Protein AF-A0A7J7Q8A7-F1 (afdb_monomer_lite)

Sequence (371 aa):
MPFANLENLESSCRYLEPVLQDLGLKQWQLQGGTTVALANTVYELVQRQQGLLVSKEQLQDELQKLKVDVKTADKTIQRLQCQSDQKAQEAGGLNIKLRQLDTWYRDETERWGAERDQLAKKCAQLEQRHVQFQHELRRKDTEFEKLQKQLTARLGAAAGAGGGSGRRSMGRSGSSSSSSMQVTGKLTTTGRNGTVSSRNAAATVSTDTRRATKAELEEIHKRVVEAYEADKQELQQDNAALRKVLHDLQREHVDLLNGCHPAAAPSATAAAATTAGLKGLGSSPAAAAVLGPNPIAALQQMQNKLEALRVRKQRITGGGCTADLHQLQQHAQSASERLLLVKLLEASNIMEEQEAALVMAMKALPIAGHA

Structure (mmCIF, N/CA/C/O backbone):
data_AF-A0A7J7Q8A7-F1
#
_entry.id   AF-A0A7J7Q8A7-F1
#
loop_
_atom_site.group_PDB
_atom_site.id
_atom_site.type_symbol
_atom_site.label_atom_id
_atom_site.label_alt_id
_atom_site.label_comp_id
_atom_site.label_asym_id
_atom_site.label_entity_id
_atom_site.label_seq_id
_atom_site.pdbx_PDB_ins_code
_atom_site.Cartn_x
_atom_site.Cartn_y
_atom_site.Cartn_z
_atom_site.occupancy
_atom_site.B_iso_or_equiv
_atom_site.auth_seq_id
_atom_site.auth_comp_id
_atom_site.auth_asym_id
_atom_site.auth_atom_id
_atom_site.pdbx_PDB_model_num
ATOM 1 N N . MET A 1 1 ? -34.764 15.914 67.119 1.00 49.12 1 MET A N 1
ATOM 2 C CA . MET A 1 1 ? -36.027 16.304 67.776 1.00 49.12 1 MET A CA 1
ATOM 3 C C . MET A 1 1 ? -36.168 15.486 69.046 1.00 49.12 1 MET A C 1
ATOM 5 O O . MET A 1 1 ? -35.854 14.300 68.976 1.00 49.12 1 MET A O 1
ATOM 9 N N . PRO A 1 2 ? -36.557 16.078 70.187 1.00 56.66 2 PRO A N 1
ATOM 10 C CA . PRO A 1 2 ? -36.928 15.286 71.355 1.00 56.66 2 PRO A CA 1
ATOM 11 C C . PRO A 1 2 ? -38.086 14.349 70.985 1.00 56.66 2 PRO A C 1
ATOM 13 O O . PRO A 1 2 ? -38.895 14.678 70.116 1.00 56.66 2 PRO A O 1
ATOM 16 N N . PHE A 1 3 ? -38.131 13.172 71.607 1.00 67.19 3 PHE A N 1
ATOM 17 C CA . PHE A 1 3 ? -39.261 12.256 71.471 1.00 67.19 3 PHE A CA 1
ATOM 18 C C . PHE A 1 3 ? -40.566 12.947 71.908 1.00 67.19 3 PHE A C 1
ATOM 20 O O . PHE A 1 3 ? -40.550 13.897 72.700 1.00 67.19 3 PHE A O 1
ATOM 27 N N . ALA A 1 4 ? -41.691 12.492 71.353 1.00 74.25 4 ALA A N 1
ATOM 28 C CA . ALA A 1 4 ? -42.999 13.008 71.730 1.00 74.25 4 ALA A CA 1
ATOM 29 C C . ALA A 1 4 ? -43.298 12.667 73.203 1.00 74.25 4 ALA A C 1
ATOM 31 O O . ALA A 1 4 ? -43.284 11.502 73.594 1.00 74.25 4 ALA A O 1
ATOM 32 N N . ASN A 1 5 ? -43.592 13.695 73.992 1.00 78.25 5 ASN A N 1
ATOM 33 C CA . ASN A 1 5 ? -43.959 13.673 75.403 1.00 78.25 5 ASN A CA 1
ATOM 34 C C . ASN A 1 5 ? -45.338 14.345 75.554 1.00 78.25 5 ASN A C 1
ATOM 36 O O . ASN A 1 5 ? -45.763 15.097 74.676 1.00 78.25 5 ASN A O 1
ATOM 40 N N . LEU A 1 6 ? -46.029 14.134 76.679 1.00 74.12 6 LEU A N 1
ATOM 41 C CA . LEU A 1 6 ? -47.397 14.645 76.890 1.00 74.12 6 LEU A CA 1
ATOM 42 C C . LEU A 1 6 ? -47.551 16.159 76.644 1.00 74.12 6 LEU A C 1
ATOM 44 O O . LEU A 1 6 ? -48.572 16.593 76.124 1.00 74.12 6 LEU A O 1
ATOM 48 N N . GLU A 1 7 ? -46.529 16.947 76.973 1.00 75.94 7 GLU A N 1
ATOM 49 C CA . GLU A 1 7 ? -46.553 18.411 76.861 1.00 75.94 7 GLU A CA 1
ATOM 50 C C . GLU A 1 7 ? -46.249 18.930 75.445 1.00 75.94 7 GLU A C 1
ATOM 52 O O . GLU A 1 7 ? -46.585 20.065 75.118 1.00 75.94 7 GLU A O 1
ATOM 57 N N . ASN A 1 8 ? -45.618 18.120 74.584 1.00 79.88 8 ASN A N 1
ATOM 58 C CA . ASN A 1 8 ? -45.177 18.531 73.243 1.00 79.88 8 ASN A CA 1
ATOM 59 C C . ASN A 1 8 ? -45.872 17.752 72.108 1.00 79.88 8 ASN A C 1
ATOM 61 O O . ASN A 1 8 ? -45.507 17.902 70.938 1.00 79.88 8 ASN A O 1
ATOM 65 N N . LEU A 1 9 ? -46.854 16.911 72.446 1.00 76.31 9 LEU A N 1
ATOM 66 C CA . LEU A 1 9 ? -47.508 15.984 71.527 1.00 76.31 9 LEU A CA 1
ATOM 67 C C . LEU A 1 9 ? -48.218 16.712 70.380 1.00 76.31 9 LEU A C 1
ATOM 69 O O . LEU A 1 9 ? -48.060 16.334 69.223 1.00 76.31 9 LEU A O 1
ATOM 73 N N . GLU A 1 10 ? -48.953 17.783 70.683 1.00 75.75 10 GLU A N 1
ATOM 74 C CA . GLU A 1 10 ? -49.699 18.556 69.682 1.00 75.75 10 GLU A CA 1
ATOM 75 C C . GLU A 1 10 ? -48.757 19.262 68.694 1.00 75.75 10 GLU A C 1
ATOM 77 O O . GLU A 1 10 ? -48.946 19.195 67.478 1.00 75.75 10 GLU A O 1
ATOM 82 N N . SER A 1 11 ? -47.679 19.856 69.208 1.00 79.94 11 SER A N 1
ATOM 83 C CA . SER A 1 11 ? -46.615 20.467 68.405 1.00 79.94 11 SER A CA 1
ATOM 84 C C . SER A 1 11 ? -45.890 19.435 67.533 1.00 79.94 11 SER A C 1
ATOM 86 O O . SER A 1 11 ? -45.598 19.702 66.369 1.00 79.94 11 SER A O 1
ATOM 88 N N . SER A 1 12 ? -45.643 18.235 68.068 1.00 79.06 12 SER A N 1
ATOM 89 C CA . SER A 1 12 ? -45.007 17.127 67.343 1.00 79.06 12 SER A CA 1
ATOM 90 C C . SER A 1 12 ? -45.912 16.562 66.241 1.00 79.06 12 SER A C 1
ATOM 92 O O . SER A 1 12 ? -45.424 16.227 65.165 1.00 79.06 12 SER A O 1
ATOM 94 N N . CYS A 1 13 ? -47.231 16.515 66.462 1.00 74.12 13 CYS A N 1
ATOM 95 C CA . CYS A 1 13 ? -48.207 16.094 65.452 1.00 74.12 13 CYS A CA 1
ATOM 96 C C . CYS A 1 13 ? -48.302 17.089 64.295 1.00 74.12 13 CYS A C 1
ATOM 98 O O . CYS A 1 13 ? -48.211 16.672 63.144 1.00 74.12 13 CYS A O 1
ATOM 100 N N . ARG A 1 14 ? -48.399 18.394 64.592 1.00 78.50 14 ARG A N 1
ATOM 101 C CA . ARG A 1 14 ? -48.401 19.447 63.559 1.00 78.50 14 ARG A CA 1
ATOM 102 C C . ARG A 1 14 ? -47.122 19.453 62.723 1.00 78.50 14 ARG A C 1
ATOM 104 O O . ARG A 1 14 ? -47.162 19.803 61.551 1.00 78.50 14 ARG A O 1
ATOM 111 N N . TYR A 1 15 ? -45.989 19.077 63.316 1.00 80.62 15 TYR A N 1
ATOM 112 C CA . TYR A 1 15 ? -44.719 18.961 62.600 1.00 80.62 15 TYR A CA 1
ATOM 113 C C . TYR A 1 15 ? -44.636 17.700 61.725 1.00 80.62 15 TYR A C 1
ATOM 115 O O . TYR A 1 15 ? -44.084 17.749 60.628 1.00 80.62 15 TYR A O 1
ATOM 123 N N . LEU A 1 16 ? -45.178 16.572 62.192 1.00 77.06 16 LEU A N 1
ATOM 124 C CA . LEU A 1 16 ? -45.191 15.316 61.437 1.00 77.06 16 LEU A CA 1
ATOM 125 C C . LEU A 1 16 ? -46.163 15.350 60.258 1.00 77.06 16 LEU A C 1
ATOM 127 O O . LEU A 1 16 ? -45.906 14.702 59.254 1.00 77.06 16 LEU A O 1
ATOM 131 N N . GLU A 1 17 ? -47.249 16.106 60.355 1.00 75.50 17 GLU A N 1
ATOM 132 C CA . GLU A 1 17 ? -48.289 16.182 59.328 1.00 75.50 17 GLU A CA 1
ATOM 133 C C . GLU A 1 17 ? -47.770 16.536 57.917 1.00 75.50 17 GLU A C 1
ATOM 135 O O . GLU A 1 17 ? -48.033 15.748 57.007 1.00 75.50 17 GLU A O 1
ATOM 140 N N . PRO A 1 18 ? -46.961 17.596 57.699 1.00 78.94 18 PRO A N 1
ATOM 141 C CA . PRO A 1 18 ? -46.373 17.873 56.385 1.00 78.94 18 PRO A CA 1
ATOM 142 C C . PRO A 1 18 ? -45.370 16.798 55.942 1.00 78.94 18 PRO A C 1
ATOM 144 O O . PRO A 1 18 ? -45.361 16.415 54.778 1.00 78.94 18 PRO A O 1
ATOM 147 N N . VAL A 1 19 ? -44.581 16.236 56.863 1.00 79.06 19 VAL A N 1
ATOM 148 C CA . VAL A 1 19 ? -43.617 15.164 56.549 1.00 79.06 19 VAL A CA 1
ATOM 149 C C . VAL A 1 19 ? -44.338 13.886 56.105 1.00 79.06 19 VAL A C 1
ATOM 151 O O . VAL A 1 19 ? -43.910 13.212 55.173 1.00 79.06 19 VAL A O 1
ATOM 154 N N . LEU A 1 20 ? -45.455 13.550 56.749 1.00 75.00 20 LEU A N 1
ATOM 155 C CA . LEU A 1 20 ? -46.290 12.403 56.399 1.00 75.00 20 LEU A CA 1
ATOM 156 C C . LEU A 1 20 ? -47.068 12.649 55.096 1.00 75.00 20 LEU A C 1
ATOM 158 O O . LEU A 1 20 ? -47.252 11.708 54.321 1.00 75.00 20 LEU A O 1
ATOM 162 N N . GLN A 1 21 ? -47.459 13.897 54.816 1.00 78.31 21 GLN A N 1
ATOM 163 C CA . GLN A 1 21 ? -48.041 14.304 53.533 1.00 78.31 21 GLN A CA 1
ATOM 164 C C . GLN A 1 21 ? -47.040 14.197 52.379 1.00 78.31 21 GLN A C 1
ATOM 166 O O . GLN A 1 21 ? -47.388 13.649 51.333 1.00 78.31 21 GLN A O 1
ATOM 171 N N . ASP A 1 22 ? -45.795 14.631 52.580 1.00 78.69 22 ASP A N 1
ATOM 172 C CA . ASP A 1 22 ? -44.702 14.482 51.609 1.00 78.69 22 ASP A CA 1
ATOM 173 C C . ASP A 1 22 ? -44.363 13.001 51.371 1.00 78.69 22 ASP A C 1
ATOM 175 O O . ASP A 1 22 ? -44.057 12.576 50.254 1.00 78.69 22 ASP A O 1
ATOM 179 N N . LEU A 1 23 ? -44.508 12.172 52.409 1.00 73.06 23 LEU A N 1
ATOM 180 C CA . LEU A 1 23 ? -44.454 10.713 52.315 1.00 73.06 23 LEU A CA 1
ATOM 181 C C . LEU A 1 23 ? -45.737 10.099 51.721 1.00 73.06 23 LEU A C 1
ATOM 183 O O . LEU A 1 23 ? -45.807 8.883 51.566 1.00 73.06 23 LEU A O 1
ATOM 187 N N . GLY A 1 24 ? -46.731 10.901 51.332 1.00 70.12 24 GLY A N 1
ATOM 188 C CA . GLY A 1 24 ? -47.921 10.482 50.590 1.00 70.12 24 GLY A CA 1
ATOM 189 C C . GLY A 1 24 ? -49.037 9.839 51.418 1.00 70.12 24 GLY A C 1
ATOM 190 O O . GLY A 1 24 ? -49.917 9.203 50.831 1.00 70.12 24 GLY A O 1
ATOM 191 N N . LEU A 1 25 ? -49.025 9.972 52.747 1.00 69.62 25 LEU A N 1
ATOM 192 C CA . LEU A 1 25 ? -50.109 9.499 53.612 1.00 69.62 25 LEU A CA 1
ATOM 193 C C . LEU A 1 25 ? -51.256 10.509 53.593 1.00 69.62 25 LEU A C 1
ATOM 195 O O . LEU A 1 25 ? -51.080 11.686 53.899 1.00 69.62 25 LEU A O 1
ATOM 199 N N . LYS A 1 26 ? -52.450 10.053 53.204 1.00 64.50 26 LYS A N 1
ATOM 200 C CA . LYS A 1 26 ? -53.569 10.961 52.919 1.00 64.50 26 LYS A CA 1
ATOM 201 C C . LYS A 1 26 ? -54.317 11.444 54.165 1.00 64.50 26 LYS A C 1
ATOM 203 O O . LYS A 1 26 ? -54.977 12.472 54.060 1.00 64.50 26 LYS A O 1
ATOM 208 N N . GLN A 1 27 ? -54.236 10.756 55.313 1.00 63.28 27 GLN A N 1
ATOM 209 C CA . GLN A 1 27 ? -54.947 11.138 56.547 1.00 63.28 27 GLN A CA 1
ATOM 210 C C . GLN A 1 27 ? -54.226 10.630 57.814 1.00 63.28 27 GLN A C 1
ATOM 212 O O . GLN A 1 27 ? -54.362 9.468 58.188 1.00 63.28 27 GLN A O 1
ATOM 217 N N . TRP A 1 28 ? -53.480 11.502 58.500 1.00 60.84 28 TRP A N 1
ATOM 218 C CA . TRP A 1 28 ? -52.974 11.255 59.858 1.00 60.84 28 TRP A CA 1
ATOM 219 C C . TRP A 1 28 ? -53.904 11.942 60.868 1.00 60.84 28 TRP A C 1
ATOM 221 O O . TRP A 1 28 ? -53.838 13.152 61.045 1.00 60.84 28 TRP A O 1
ATOM 231 N N . GLN A 1 29 ? -54.803 11.196 61.518 1.00 59.81 29 GLN A N 1
ATOM 232 C CA . GLN A 1 29 ? -55.686 11.734 62.564 1.00 59.81 29 GLN A CA 1
ATOM 233 C C . GLN A 1 29 ? -55.316 11.147 63.929 1.00 59.81 29 GLN A C 1
ATOM 235 O O . GLN A 1 29 ? -55.742 10.049 64.280 1.00 59.81 29 GLN A O 1
ATOM 240 N N . LEU A 1 30 ? -54.528 11.888 64.718 1.00 56.09 30 LEU A N 1
ATOM 241 C CA . LEU A 1 30 ? -54.271 11.538 66.123 1.00 56.09 30 LEU A CA 1
ATOM 242 C C . LEU A 1 30 ? -55.389 12.041 67.059 1.00 56.09 30 LEU A C 1
ATOM 244 O O . LEU A 1 30 ? -55.588 11.497 68.143 1.00 56.09 30 LEU A O 1
ATOM 248 N N . GLN A 1 31 ? -56.146 13.065 66.650 1.00 51.97 31 GLN A N 1
ATOM 249 C CA . GLN A 1 31 ? -57.254 13.603 67.441 1.00 51.97 31 GLN A CA 1
ATOM 250 C C . GLN A 1 31 ? -58.532 12.787 67.196 1.00 51.97 31 GLN A C 1
ATOM 252 O O . GLN A 1 31 ? -59.191 12.940 66.174 1.00 51.97 31 GLN A O 1
ATOM 257 N N . GLY A 1 32 ? -58.867 11.902 68.142 1.00 56.97 32 GLY A N 1
ATOM 258 C CA . GLY A 1 32 ? -60.128 11.145 68.157 1.00 56.97 32 GLY A CA 1
ATOM 259 C C . GLY A 1 32 ? -60.123 9.799 67.419 1.00 56.97 32 GLY A C 1
ATOM 260 O O . GLY A 1 32 ? -61.157 9.134 67.374 1.00 56.97 32 GLY A O 1
ATOM 261 N N . GLY A 1 33 ? -58.986 9.369 66.866 1.00 59.44 33 GLY A N 1
ATOM 262 C CA . GLY A 1 33 ? -58.848 8.071 66.200 1.00 59.44 33 GLY A CA 1
ATOM 263 C C . GLY A 1 33 ? -58.776 6.901 67.187 1.00 59.44 33 GLY A C 1
ATOM 264 O O . GLY A 1 33 ? -58.101 6.974 68.214 1.00 59.44 33 GLY A O 1
ATOM 265 N N . THR A 1 34 ? -59.445 5.791 66.874 1.00 65.12 34 THR A N 1
ATOM 266 C CA . THR A 1 34 ? -59.285 4.531 67.615 1.00 65.12 34 THR A CA 1
ATOM 267 C C . THR A 1 34 ? -57.844 4.024 67.487 1.00 65.12 34 THR A C 1
ATOM 269 O O . THR A 1 34 ? -57.193 4.226 66.462 1.00 65.12 34 THR A O 1
ATOM 272 N N . THR A 1 35 ? -57.335 3.307 68.495 1.00 75.25 35 THR A N 1
ATOM 273 C CA . THR A 1 35 ? -55.983 2.702 68.485 1.00 75.25 35 THR A CA 1
ATOM 274 C C . THR A 1 35 ? -55.705 1.889 67.212 1.00 75.25 35 THR A C 1
ATOM 276 O O . THR A 1 35 ? -54.574 1.824 66.741 1.00 75.25 35 THR A O 1
ATOM 279 N N . VAL A 1 36 ? -56.755 1.316 66.619 1.00 78.75 36 VAL A N 1
ATOM 280 C CA . VAL A 1 36 ? -56.718 0.559 65.362 1.00 78.75 36 VAL A CA 1
ATOM 281 C C . VAL A 1 36 ? -56.364 1.440 64.156 1.00 78.75 36 VAL A C 1
ATOM 283 O O . VAL A 1 36 ? -55.554 1.031 63.330 1.00 78.75 36 VAL A O 1
ATOM 286 N N . ALA A 1 37 ? -56.916 2.654 64.055 1.00 76.88 37 ALA A N 1
ATOM 287 C CA . ALA A 1 37 ? -56.606 3.574 62.959 1.00 76.88 37 ALA A CA 1
ATOM 288 C C . ALA A 1 37 ? -55.133 4.010 62.996 1.00 76.88 37 ALA A C 1
ATOM 290 O O . ALA A 1 37 ? -54.470 4.021 61.963 1.00 76.88 37 ALA A O 1
ATOM 291 N N . LEU A 1 38 ? -54.602 4.277 64.194 1.00 76.75 38 LEU A N 1
ATOM 292 C CA . LEU A 1 38 ? -53.183 4.576 64.393 1.00 76.75 38 LEU A CA 1
ATOM 293 C C . LEU A 1 38 ? -52.285 3.375 64.054 1.00 76.75 38 LEU A C 1
ATOM 295 O O . LEU A 1 38 ? -51.248 3.536 63.419 1.00 76.75 38 LEU A O 1
ATOM 299 N N . ALA A 1 39 ? -52.675 2.162 64.453 1.00 80.75 39 ALA A N 1
ATOM 300 C CA . ALA A 1 39 ? -51.919 0.956 64.122 1.00 80.75 39 ALA A CA 1
ATOM 301 C C . ALA A 1 39 ? -51.861 0.715 62.603 1.00 80.75 39 ALA A C 1
ATOM 303 O O . ALA A 1 39 ? -50.801 0.372 62.082 1.00 80.75 39 ALA A O 1
ATOM 304 N N . ASN A 1 40 ? -52.965 0.956 61.888 1.00 84.19 40 ASN A N 1
ATOM 305 C CA . ASN A 1 40 ? -53.028 0.812 60.434 1.00 84.19 40 ASN A CA 1
ATOM 306 C C . ASN A 1 40 ? -52.182 1.864 59.702 1.00 84.19 40 ASN A C 1
ATOM 308 O O . ASN A 1 40 ? -51.456 1.510 58.778 1.00 84.19 40 ASN A O 1
ATOM 312 N N . THR A 1 41 ? -52.198 3.133 60.127 1.00 79.19 41 THR A N 1
ATOM 313 C CA . THR A 1 41 ? -51.360 4.176 59.500 1.00 79.19 41 THR A CA 1
ATOM 314 C C . THR A 1 41 ? -49.872 3.948 59.752 1.00 79.19 41 THR A C 1
ATOM 316 O O . THR A 1 41 ? -49.052 4.140 58.853 1.00 79.19 41 THR A O 1
ATOM 319 N N . VAL A 1 42 ? -49.504 3.487 60.952 1.00 82.12 42 VAL A N 1
ATOM 320 C CA . VAL A 1 42 ? -48.126 3.082 61.262 1.00 82.12 42 VAL A CA 1
ATOM 321 C C . VAL A 1 42 ? -47.725 1.859 60.437 1.00 82.12 42 VAL A C 1
ATOM 323 O O . VAL A 1 42 ? -46.615 1.829 59.909 1.00 82.12 42 VAL A O 1
ATOM 326 N N . TYR A 1 43 ? -48.616 0.879 60.268 1.00 85.69 43 TYR A N 1
ATOM 327 C CA . TYR A 1 43 ? -48.368 -0.283 59.413 1.00 85.69 43 TYR A CA 1
ATOM 328 C C . TYR A 1 43 ? -48.132 0.122 57.949 1.00 85.69 43 TYR A C 1
ATOM 330 O O . TYR A 1 43 ? -47.137 -0.299 57.361 1.00 85.69 43 TYR A O 1
ATOM 338 N N . GLU A 1 44 ? -48.969 0.997 57.383 1.00 85.31 44 GLU A N 1
ATOM 339 C CA . GLU A 1 44 ? -48.789 1.531 56.026 1.00 85.31 44 GLU A CA 1
ATOM 340 C C . GLU A 1 44 ? -47.469 2.301 55.873 1.00 85.31 44 GLU A C 1
ATOM 342 O O . GLU A 1 44 ? -46.766 2.137 54.873 1.00 85.31 44 GLU A O 1
ATOM 347 N N . LEU A 1 45 ? -47.089 3.105 56.874 1.00 84.00 45 LEU A N 1
ATOM 348 C CA . LEU A 1 45 ? -45.815 3.826 56.883 1.00 84.00 45 LEU A CA 1
ATOM 349 C C . LEU A 1 45 ? -44.624 2.860 56.898 1.00 84.00 45 LEU A C 1
ATOM 351 O O . LEU A 1 45 ? -43.678 3.042 56.133 1.00 84.00 45 LEU A O 1
ATOM 355 N N . VAL A 1 46 ? -44.673 1.824 57.739 1.00 87.31 46 VAL A N 1
ATOM 356 C CA . VAL A 1 46 ? -43.622 0.799 57.819 1.00 87.31 46 VAL A CA 1
ATOM 357 C C . VAL A 1 46 ? -43.531 0.022 56.508 1.00 87.31 46 VAL A C 1
ATOM 359 O O . VAL A 1 46 ? -42.433 -0.145 55.979 1.00 87.31 46 VAL A O 1
ATOM 362 N N . GLN A 1 47 ? -44.664 -0.391 55.937 1.00 90.25 47 GLN A N 1
ATOM 363 C CA . GLN A 1 47 ? -44.703 -1.118 54.670 1.00 90.25 47 GLN A CA 1
ATOM 364 C C . GLN A 1 47 ? -44.157 -0.267 53.515 1.00 90.25 47 GLN A C 1
ATOM 366 O O . GLN A 1 47 ? -43.364 -0.747 52.700 1.00 90.25 47 GLN A O 1
ATOM 371 N N . ARG A 1 48 ? -44.511 1.022 53.470 1.00 86.06 48 ARG A N 1
ATOM 372 C CA . ARG A 1 48 ? -43.977 1.967 52.483 1.00 86.06 48 ARG A CA 1
ATOM 373 C C . ARG A 1 48 ? -42.482 2.194 52.667 1.00 86.06 48 ARG A C 1
ATOM 375 O O . ARG A 1 48 ? -41.746 2.175 51.683 1.00 86.06 48 ARG A O 1
ATOM 382 N N . GLN A 1 49 ? -42.025 2.378 53.903 1.00 87.25 49 GLN A N 1
ATOM 383 C CA . GLN A 1 49 ? -40.607 2.557 54.195 1.00 87.25 49 GLN A CA 1
ATOM 384 C C . GLN A 1 49 ? -39.799 1.320 53.799 1.00 87.25 49 GLN A C 1
ATOM 386 O O . GLN A 1 49 ? -38.716 1.453 53.235 1.00 87.25 49 GLN A O 1
ATOM 391 N N . GLN A 1 50 ? -40.341 0.122 54.015 1.00 93.00 50 GLN A N 1
ATOM 392 C CA . GLN A 1 50 ? -39.717 -1.118 53.569 1.00 93.00 50 GLN A CA 1
ATOM 393 C C . GLN A 1 50 ? -39.623 -1.184 52.035 1.00 93.00 50 GLN A C 1
ATOM 395 O O . GLN A 1 50 ? -38.563 -1.514 51.509 1.00 93.00 50 GLN A O 1
ATOM 400 N N . GLY A 1 51 ? -40.670 -0.778 51.308 1.00 94.19 51 GLY A N 1
ATOM 401 C CA . GLY A 1 51 ? -40.633 -0.672 49.843 1.00 94.19 51 GLY A CA 1
ATOM 402 C C . GLY A 1 51 ? -39.622 0.361 49.323 1.00 94.19 51 GLY A C 1
ATOM 403 O O . GLY A 1 51 ? -38.907 0.098 48.357 1.00 94.19 51 GLY A O 1
ATOM 404 N N . LEU A 1 52 ? -39.510 1.516 49.987 1.00 91.81 52 LEU A N 1
ATOM 405 C CA . LEU A 1 52 ? -38.519 2.545 49.652 1.00 91.81 52 LEU A CA 1
ATOM 406 C C . LEU A 1 52 ? -37.085 2.061 49.882 1.00 91.81 52 LEU A C 1
ATOM 408 O O . LEU A 1 52 ? -36.211 2.352 49.066 1.00 91.81 52 LEU A O 1
ATOM 412 N N . LEU A 1 53 ? -36.835 1.317 50.964 1.00 93.56 53 LEU A N 1
ATOM 413 C CA . LEU A 1 53 ? -35.524 0.723 51.226 1.00 93.56 53 LEU A CA 1
ATOM 414 C C . LEU A 1 53 ? -35.141 -0.279 50.132 1.00 93.56 53 LEU A C 1
ATOM 416 O O . LEU A 1 53 ? -34.049 -0.165 49.585 1.00 93.56 53 LEU A O 1
ATOM 420 N N . VAL A 1 54 ? -36.065 -1.158 49.733 1.00 96.38 54 VAL A N 1
ATOM 421 C CA . VAL A 1 54 ? -35.839 -2.109 48.630 1.00 96.38 54 VAL A CA 1
ATOM 422 C C . VAL A 1 54 ? -35.557 -1.381 47.311 1.00 96.38 54 VAL A C 1
ATOM 424 O O . VAL A 1 54 ? -34.609 -1.721 46.609 1.00 96.38 54 VAL A O 1
ATOM 427 N N . SER A 1 55 ? -36.327 -0.342 46.971 1.00 95.19 55 SER A N 1
ATOM 428 C CA . SER A 1 55 ? -36.086 0.449 45.752 1.00 95.19 55 SER A CA 1
ATOM 429 C C . SER A 1 55 ? -34.734 1.169 45.784 1.00 95.19 55 SER A C 1
ATOM 431 O O . SER A 1 55 ? -34.036 1.241 44.772 1.00 95.19 55 SER A O 1
ATOM 433 N N . LYS A 1 56 ? -34.328 1.680 46.949 1.00 96.50 56 LYS A N 1
ATOM 434 C CA . LYS A 1 56 ? -33.019 2.311 47.125 1.00 96.50 56 LYS A CA 1
ATOM 435 C C . LYS A 1 56 ? -31.881 1.306 46.945 1.00 96.50 56 LYS A C 1
ATOM 437 O O . LYS A 1 56 ? -30.893 1.654 46.305 1.00 96.50 56 LYS A O 1
ATOM 442 N N . GLU A 1 57 ? -32.008 0.100 47.493 1.00 97.31 57 GLU A N 1
ATOM 443 C CA . GLU A 1 57 ? -31.038 -0.986 47.300 1.00 97.31 57 GLU A CA 1
ATOM 444 C C . GLU A 1 57 ? -30.922 -1.351 45.812 1.00 97.31 57 GLU A C 1
ATOM 446 O O . GLU A 1 57 ? -29.818 -1.351 45.272 1.00 97.31 57 GLU A O 1
ATOM 451 N N . GLN A 1 58 ? -32.051 -1.497 45.107 1.00 98.06 58 GLN A N 1
ATOM 452 C CA . GLN A 1 58 ? -32.071 -1.739 43.657 1.00 98.06 58 GLN A CA 1
ATOM 453 C C . GLN A 1 58 ? -31.338 -0.643 42.866 1.00 98.06 58 GLN A C 1
ATOM 455 O O . GLN A 1 58 ? -30.496 -0.941 42.020 1.00 98.06 58 GLN A O 1
ATOM 460 N N . LEU A 1 59 ? -31.598 0.633 43.168 1.00 97.31 59 LEU A N 1
ATOM 461 C CA . LEU A 1 59 ? -30.910 1.755 42.518 1.00 97.31 59 LEU A CA 1
ATOM 462 C C . LEU A 1 59 ? -29.411 1.792 42.845 1.00 97.31 59 LEU A C 1
ATOM 464 O O . LEU A 1 59 ? -28.601 2.205 42.012 1.00 97.31 59 LEU A O 1
ATOM 468 N N . GLN A 1 60 ? -29.016 1.381 44.052 1.00 98.25 60 GLN A N 1
ATOM 469 C CA . GLN A 1 60 ? -27.606 1.275 44.424 1.00 98.25 60 GLN A CA 1
ATOM 470 C C . GLN A 1 60 ? -26.899 0.169 43.636 1.00 98.25 60 GLN A C 1
ATOM 472 O O . GLN A 1 60 ? -25.782 0.403 43.166 1.00 98.25 60 GLN A O 1
ATOM 477 N N . ASP A 1 61 ? -27.548 -0.976 43.434 1.00 98.38 61 ASP A N 1
ATOM 478 C CA . ASP A 1 61 ? -27.024 -2.076 42.621 1.00 98.38 61 ASP A CA 1
ATOM 479 C C . ASP A 1 61 ? -26.890 -1.676 41.145 1.00 98.38 61 ASP A C 1
ATOM 481 O O . ASP A 1 61 ? -25.840 -1.890 40.533 1.00 98.38 61 ASP A O 1
ATOM 485 N N . GLU A 1 62 ? -27.901 -1.011 40.578 1.00 98.00 62 GLU A N 1
ATOM 486 C CA . GLU A 1 62 ? -27.842 -0.471 39.213 1.00 98.00 62 GLU A CA 1
ATOM 487 C C . GLU A 1 62 ? -26.709 0.544 39.047 1.00 98.00 62 GLU A C 1
ATOM 489 O O . GLU A 1 62 ? -25.957 0.499 38.072 1.00 98.00 62 GLU A O 1
ATOM 494 N N . LEU A 1 63 ? -26.531 1.436 40.021 1.00 98.31 63 LEU A N 1
ATOM 495 C CA . LEU A 1 63 ? -25.460 2.426 40.004 1.00 98.31 63 LEU A CA 1
ATOM 496 C C . LEU A 1 63 ? -24.078 1.763 40.092 1.00 98.31 63 LEU A C 1
ATOM 498 O O . LEU A 1 63 ? -23.142 2.195 39.413 1.00 98.31 63 LEU A O 1
ATOM 502 N N . GLN A 1 64 ? -23.923 0.714 40.904 1.00 98.31 64 GLN A N 1
ATOM 503 C CA . GLN A 1 64 ? -22.683 -0.064 40.958 1.00 98.31 64 GLN A CA 1
ATOM 504 C C . GLN A 1 64 ? -22.411 -0.780 39.634 1.00 98.31 64 GLN A C 1
ATOM 506 O O . GLN A 1 64 ? -21.284 -0.713 39.136 1.00 98.31 64 GLN A O 1
ATOM 511 N N . LYS A 1 65 ? -23.436 -1.390 39.033 1.00 98.50 65 LYS A N 1
ATOM 512 C CA . LYS A 1 65 ? -23.344 -2.030 37.719 1.00 98.50 65 LYS A CA 1
ATOM 513 C C . LYS A 1 65 ? -22.912 -1.033 36.645 1.00 98.50 65 LYS A C 1
ATOM 515 O O . LYS A 1 65 ? -21.888 -1.247 36.004 1.00 98.50 65 LYS A O 1
ATOM 520 N N . LEU A 1 66 ? -23.595 0.108 36.532 1.00 98.19 66 LEU A N 1
ATOM 521 C CA . LEU A 1 66 ? -23.249 1.164 35.575 1.00 98.19 66 LEU A CA 1
ATOM 522 C C . LEU A 1 66 ? -21.824 1.693 35.781 1.00 98.19 66 LEU A C 1
ATOM 524 O O . LEU A 1 66 ? -21.115 1.955 34.813 1.00 98.19 66 LEU A O 1
ATOM 528 N N . LYS A 1 67 ? -21.352 1.810 37.029 1.00 98.50 67 LYS A N 1
ATOM 529 C CA . LYS A 1 67 ? -19.956 2.186 37.309 1.00 98.50 67 LYS A CA 1
ATOM 530 C C . LYS A 1 67 ? -18.954 1.159 36.787 1.00 98.50 67 LYS A C 1
ATOM 532 O O . LYS A 1 67 ? -17.871 1.547 36.347 1.00 98.50 67 LYS A O 1
ATOM 537 N N . VAL A 1 68 ? -19.261 -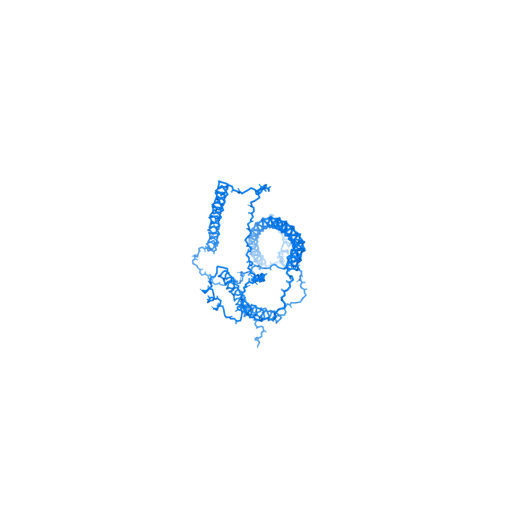0.133 36.884 1.00 98.31 68 VAL A N 1
ATOM 538 C CA . VAL A 1 68 ? -18.411 -1.186 36.316 1.00 98.31 68 VAL A CA 1
ATOM 539 C C . VAL A 1 68 ? -18.460 -1.123 34.793 1.00 98.31 68 VAL A C 1
ATOM 541 O O . VAL A 1 68 ? -17.398 -1.116 34.173 1.00 98.31 68 VAL A O 1
ATOM 544 N N . ASP A 1 69 ? -19.646 -0.970 34.207 1.00 98.44 69 ASP A N 1
ATOM 545 C CA . ASP A 1 69 ? -19.831 -0.876 32.757 1.00 98.44 69 ASP A CA 1
ATOM 546 C C . ASP A 1 69 ? -19.033 0.298 32.168 1.00 98.44 69 ASP A C 1
ATOM 548 O O . ASP A 1 69 ? -18.250 0.095 31.239 1.00 98.44 69 ASP A O 1
ATOM 552 N N . VAL A 1 70 ? -19.101 1.489 32.776 1.00 98.50 70 VAL A N 1
ATOM 553 C CA . VAL A 1 70 ? -18.287 2.657 32.378 1.00 98.50 70 VAL A CA 1
ATOM 554 C C . VAL A 1 70 ? -16.793 2.339 32.445 1.00 98.50 70 VAL A C 1
ATOM 556 O O . VAL A 1 70 ? -16.077 2.550 31.471 1.00 98.50 70 VAL A O 1
ATOM 559 N N . LYS A 1 71 ? -16.314 1.732 33.540 1.00 98.50 71 LYS A N 1
ATOM 560 C CA . LYS A 1 71 ? -14.898 1.339 33.662 1.00 98.50 71 LYS A CA 1
ATOM 561 C C . LYS A 1 71 ? -14.475 0.324 32.601 1.00 98.50 71 LYS A C 1
ATOM 563 O O . LYS A 1 71 ? -13.321 0.331 32.173 1.00 98.50 71 LYS A O 1
ATOM 568 N N . THR A 1 72 ? -15.358 -0.595 32.213 1.00 98.19 72 THR A N 1
ATOM 569 C CA . THR A 1 72 ? -15.059 -1.546 31.134 1.00 98.19 72 THR A CA 1
ATOM 570 C C . THR A 1 72 ? -15.032 -0.855 29.776 1.00 98.19 72 THR A C 1
ATOM 572 O O . THR A 1 72 ? -14.088 -1.078 29.018 1.00 98.19 72 THR A O 1
ATOM 575 N N . ALA A 1 73 ? -15.981 0.045 29.505 1.00 97.12 73 ALA A N 1
ATOM 576 C CA . ALA A 1 73 ? -16.006 0.856 28.295 1.00 97.12 73 ALA A CA 1
ATOM 577 C C . ALA A 1 73 ? -14.735 1.713 28.174 1.00 97.12 73 ALA A C 1
ATOM 579 O O . ALA A 1 73 ? -14.078 1.668 27.135 1.00 97.12 73 ALA A O 1
ATOM 580 N N . ASP A 1 74 ? -14.297 2.374 29.247 1.00 98.50 74 ASP A N 1
ATOM 581 C CA . ASP A 1 74 ? -13.062 3.170 29.266 1.00 98.50 74 ASP A CA 1
ATOM 582 C C . ASP A 1 74 ? -11.829 2.340 28.886 1.00 98.50 74 ASP A C 1
ATOM 584 O O . ASP A 1 74 ? -11.015 2.760 28.061 1.00 98.50 74 ASP A O 1
ATOM 588 N N . LYS A 1 75 ? -11.709 1.115 29.414 1.00 98.44 75 LYS A N 1
ATOM 589 C CA . LYS A 1 75 ? -10.623 0.195 29.036 1.00 98.44 75 LYS A CA 1
ATOM 590 C C . LYS A 1 75 ? -10.675 -0.172 27.553 1.00 98.44 75 LYS A C 1
ATOM 592 O O . LYS A 1 75 ? -9.631 -0.262 26.906 1.00 98.44 75 LYS A O 1
ATOM 597 N N . THR A 1 76 ? -11.871 -0.392 27.002 1.00 98.19 76 THR A N 1
ATOM 598 C CA . THR A 1 76 ? -12.016 -0.682 25.566 1.00 98.19 76 THR A CA 1
ATOM 599 C C . THR A 1 76 ? -11.649 0.521 24.702 1.00 98.19 76 THR A C 1
ATOM 601 O O . THR A 1 76 ? -10.936 0.349 23.716 1.00 98.19 76 THR A O 1
ATOM 604 N N . ILE A 1 77 ? -12.039 1.733 25.108 1.00 98.25 77 ILE A N 1
ATOM 605 C CA . ILE A 1 77 ? -11.686 2.980 24.423 1.00 98.25 77 ILE A CA 1
ATOM 606 C C . ILE A 1 77 ? -10.167 3.159 24.410 1.00 98.25 77 ILE A C 1
ATOM 608 O O . ILE A 1 77 ? -9.595 3.352 23.342 1.00 98.25 77 ILE A O 1
ATOM 612 N N . GLN A 1 78 ? -9.499 3.007 25.556 1.00 98.50 78 GLN A N 1
ATOM 613 C CA . GLN A 1 78 ? -8.038 3.123 25.650 1.00 98.50 78 GLN A CA 1
ATOM 614 C C . GLN A 1 78 ? -7.314 2.103 24.763 1.00 98.50 78 GLN A C 1
ATOM 616 O O . GLN A 1 78 ? -6.354 2.440 24.069 1.00 98.50 78 GLN A O 1
ATOM 621 N N . ARG A 1 79 ? -7.792 0.852 24.731 1.00 98.38 79 ARG A N 1
ATOM 622 C CA . ARG A 1 79 ? -7.236 -0.180 23.845 1.00 98.38 79 ARG A CA 1
ATOM 623 C C . ARG A 1 79 ? -7.390 0.202 22.373 1.00 98.38 79 ARG A C 1
ATOM 625 O O . ARG A 1 79 ? -6.438 0.055 21.610 1.00 98.38 79 ARG A O 1
ATOM 632 N N . LEU A 1 80 ? -8.571 0.669 21.970 1.00 97.88 80 LEU A N 1
ATOM 633 C CA . LEU A 1 80 ? -8.836 1.077 20.590 1.00 97.88 80 LEU A CA 1
ATOM 634 C C . LEU A 1 80 ? -8.025 2.319 20.193 1.00 97.88 80 LEU A C 1
ATOM 636 O O . LEU A 1 80 ? -7.523 2.371 19.074 1.00 97.88 80 LEU A O 1
ATOM 640 N N . GLN A 1 81 ? -7.835 3.273 21.107 1.00 98.50 81 GLN A N 1
ATOM 641 C CA . GLN A 1 81 ? -6.965 4.435 20.902 1.00 98.50 81 GLN A CA 1
ATOM 642 C C . GLN A 1 81 ? -5.513 4.006 20.661 1.00 98.50 81 GLN A C 1
ATOM 644 O O . GLN A 1 81 ? -4.937 4.368 19.641 1.00 98.50 81 GLN A O 1
ATOM 649 N N . CYS A 1 82 ? -4.961 3.137 21.515 1.00 98.31 82 CYS A N 1
ATOM 650 C CA . CYS A 1 82 ? -3.605 2.613 21.337 1.00 98.31 82 CYS A CA 1
ATOM 651 C C . CYS A 1 82 ? -3.434 1.877 19.993 1.00 98.31 82 CYS A C 1
ATOM 653 O O . CYS A 1 82 ? -2.445 2.079 19.289 1.00 98.31 82 CYS A O 1
ATOM 655 N N . GLN A 1 83 ? -4.427 1.075 19.588 1.00 98.19 83 GLN A N 1
ATOM 656 C CA . GLN A 1 83 ? -4.418 0.420 18.276 1.00 98.19 83 GLN A CA 1
ATOM 657 C C . GLN A 1 83 ? -4.488 1.423 17.117 1.00 98.19 83 GLN A C 1
ATOM 659 O O . GLN A 1 83 ? -3.814 1.233 16.105 1.00 98.19 83 GLN A O 1
ATOM 664 N N . SER A 1 84 ? -5.288 2.483 17.248 1.00 95.81 84 SER A N 1
ATOM 665 C CA . SER A 1 84 ? -5.382 3.550 16.249 1.00 95.81 84 SER A CA 1
ATOM 666 C C . SER A 1 84 ? -4.045 4.273 16.079 1.00 95.81 84 SER A C 1
ATOM 668 O O . SER A 1 84 ? -3.585 4.444 14.950 1.00 95.81 84 SER A O 1
ATOM 670 N N . ASP A 1 85 ? -3.386 4.630 17.181 1.00 97.75 85 ASP A N 1
ATOM 671 C CA . ASP A 1 85 ? -2.092 5.318 17.160 1.00 97.75 85 ASP A CA 1
ATOM 672 C C . ASP A 1 85 ? -0.999 4.445 16.538 1.00 97.75 85 ASP A C 1
ATOM 674 O O . ASP A 1 85 ? -0.227 4.910 15.697 1.00 97.75 85 ASP A O 1
ATOM 678 N N . GLN A 1 86 ? -0.983 3.150 16.865 1.00 97.62 86 GLN A N 1
ATOM 679 C CA . GLN A 1 86 ? -0.078 2.190 16.236 1.00 97.62 86 GLN A CA 1
ATOM 680 C C . GLN A 1 86 ? -0.304 2.117 14.717 1.00 97.62 86 GLN A C 1
ATOM 682 O O . GLN A 1 86 ? 0.649 2.181 13.939 1.00 97.62 86 GLN A O 1
ATOM 687 N N . LYS A 1 87 ? -1.564 2.039 14.270 1.00 95.88 87 LYS A N 1
ATOM 688 C CA . LYS A 1 87 ? -1.894 2.012 12.836 1.00 95.88 87 LYS A CA 1
ATOM 689 C C . LYS A 1 87 ? -1.525 3.317 12.132 1.00 95.88 87 LYS A C 1
ATOM 691 O O . LYS A 1 87 ? -1.083 3.274 10.985 1.00 95.88 87 LYS A O 1
ATOM 696 N N . ALA A 1 88 ? -1.652 4.457 12.806 1.00 97.62 88 ALA A N 1
ATOM 697 C CA . ALA A 1 88 ? -1.218 5.745 12.276 1.00 97.62 88 ALA A CA 1
ATOM 698 C C . ALA A 1 88 ? 0.309 5.803 12.093 1.00 97.62 88 ALA A C 1
ATOM 700 O O . ALA A 1 88 ? 0.784 6.263 11.053 1.00 97.62 88 ALA A O 1
ATOM 701 N N . GLN A 1 89 ? 1.080 5.278 13.050 1.00 97.44 89 GLN A N 1
ATOM 702 C CA . GLN A 1 89 ? 2.540 5.184 12.942 1.00 97.44 89 GLN A CA 1
ATOM 703 C C . GLN A 1 89 ? 2.976 4.240 11.811 1.00 97.44 89 GLN A C 1
ATOM 705 O O . GLN A 1 89 ? 3.826 4.610 10.999 1.00 97.44 89 GLN A O 1
ATOM 710 N N . GLU A 1 90 ? 2.359 3.058 11.700 1.00 96.94 90 GLU A N 1
ATOM 711 C CA . GLU A 1 90 ? 2.607 2.106 10.607 1.00 96.94 90 GLU A CA 1
ATOM 712 C C . GLU A 1 90 ? 2.307 2.733 9.235 1.00 96.94 90 GLU A C 1
ATOM 714 O O . GLU A 1 90 ? 3.124 2.645 8.314 1.00 96.94 90 GLU A O 1
ATOM 719 N N . ALA A 1 91 ? 1.171 3.427 9.103 1.00 94.12 91 ALA A N 1
ATOM 720 C CA . ALA A 1 91 ? 0.807 4.144 7.883 1.00 94.12 91 ALA A CA 1
ATOM 721 C C . ALA A 1 91 ? 1.805 5.267 7.551 1.00 94.12 91 ALA A C 1
ATOM 723 O O . ALA A 1 91 ? 2.177 5.444 6.389 1.00 94.12 91 ALA A O 1
ATOM 724 N N . GLY A 1 92 ? 2.286 5.994 8.564 1.00 97.44 92 GLY A N 1
ATOM 725 C CA . GLY A 1 92 ? 3.357 6.980 8.417 1.00 97.44 92 GLY A CA 1
ATOM 726 C C . GLY A 1 92 ? 4.646 6.358 7.873 1.00 97.44 92 GLY A C 1
ATOM 727 O O . GLY A 1 92 ? 5.213 6.863 6.903 1.00 97.44 92 GLY A O 1
ATOM 728 N N . GLY A 1 93 ? 5.065 5.220 8.430 1.00 96.19 93 GLY A N 1
ATOM 729 C CA . GLY A 1 93 ? 6.242 4.481 7.969 1.00 96.19 93 GLY A CA 1
ATOM 730 C C . GLY A 1 93 ? 6.113 3.977 6.528 1.00 96.19 93 GLY A C 1
ATOM 731 O O . GLY A 1 93 ? 7.047 4.120 5.737 1.00 96.19 93 GLY A O 1
ATOM 732 N N . LEU A 1 94 ? 4.949 3.436 6.154 1.00 96.00 94 LEU A N 1
ATOM 733 C CA . LEU A 1 94 ? 4.681 2.991 4.782 1.00 96.00 94 LEU A CA 1
ATOM 734 C C . LEU A 1 94 ? 4.678 4.156 3.784 1.00 96.00 94 LEU A C 1
ATOM 736 O O . LEU A 1 94 ? 5.252 4.024 2.706 1.00 96.00 94 LEU A O 1
ATOM 740 N N . ASN A 1 95 ? 4.115 5.311 4.147 1.00 97.25 95 ASN A N 1
ATOM 741 C CA . ASN A 1 95 ? 4.133 6.502 3.293 1.00 97.25 95 ASN A CA 1
ATOM 742 C C . ASN A 1 95 ? 5.553 7.026 3.034 1.00 97.25 95 ASN A C 1
ATOM 744 O O . ASN A 1 95 ? 5.846 7.483 1.930 1.00 97.25 95 ASN A O 1
ATOM 748 N N . ILE A 1 96 ? 6.450 6.955 4.023 1.00 97.62 96 ILE A N 1
ATOM 749 C CA . ILE A 1 96 ? 7.860 7.331 3.833 1.00 97.62 96 ILE A CA 1
ATOM 750 C C . ILE A 1 96 ? 8.536 6.373 2.845 1.00 97.62 96 ILE A C 1
ATOM 752 O O . ILE A 1 96 ? 9.185 6.833 1.907 1.00 97.62 96 ILE A O 1
ATOM 756 N N . LYS A 1 97 ? 8.340 5.058 3.009 1.00 97.19 97 LYS A N 1
ATOM 757 C CA . LYS A 1 97 ? 8.885 4.046 2.087 1.00 97.19 97 LYS A CA 1
ATOM 758 C C . LYS A 1 97 ? 8.349 4.214 0.667 1.00 97.19 97 LYS A C 1
ATOM 760 O O . LYS A 1 97 ? 9.117 4.112 -0.282 1.00 97.19 97 LYS A O 1
ATOM 765 N N . LEU A 1 98 ? 7.056 4.510 0.522 1.00 96.75 98 LEU A N 1
ATOM 766 C CA . LEU A 1 98 ? 6.440 4.770 -0.778 1.00 96.75 98 LEU A CA 1
ATOM 767 C C . LEU A 1 98 ? 7.117 5.954 -1.476 1.00 96.75 98 LEU A C 1
ATOM 769 O O . LEU A 1 98 ? 7.560 5.816 -2.607 1.00 96.75 98 LEU A O 1
ATOM 773 N N . ARG A 1 99 ? 7.306 7.074 -0.766 1.00 97.38 99 ARG A N 1
ATOM 774 C CA . ARG A 1 99 ? 8.006 8.250 -1.310 1.00 97.38 99 ARG A CA 1
ATOM 775 C C . ARG A 1 99 ? 9.445 7.941 -1.718 1.00 97.38 99 ARG A C 1
ATOM 777 O O . ARG A 1 99 ? 9.884 8.413 -2.758 1.00 97.38 99 ARG A O 1
ATOM 784 N N . GLN A 1 100 ? 10.171 7.159 -0.917 1.00 97.62 100 GLN A N 1
ATOM 785 C CA . GLN A 1 100 ? 11.540 6.740 -1.240 1.00 97.62 100 GLN A CA 1
ATOM 786 C C . GLN A 1 100 ? 11.587 5.884 -2.512 1.00 97.62 100 GLN A C 1
ATOM 788 O O . GLN A 1 100 ? 12.433 6.107 -3.378 1.00 97.62 100 GLN A O 1
ATOM 793 N N . LEU A 1 101 ? 10.660 4.932 -2.646 1.00 96.00 101 LEU A N 1
ATOM 794 C CA . LEU A 1 101 ? 10.538 4.114 -3.849 1.00 96.00 101 LEU A CA 1
ATOM 795 C C . LEU A 1 101 ? 10.156 4.961 -5.063 1.00 96.00 101 LEU A C 1
ATOM 797 O O . LEU A 1 101 ? 10.782 4.809 -6.104 1.00 96.00 101 LEU A O 1
ATOM 801 N N . ASP A 1 102 ? 9.205 5.885 -4.931 1.00 97.62 102 ASP A N 1
ATOM 802 C CA . ASP A 1 102 ? 8.819 6.795 -6.015 1.00 97.62 102 ASP A CA 1
ATOM 803 C C . ASP A 1 102 ? 10.013 7.627 -6.500 1.00 97.62 102 ASP A C 1
ATOM 805 O O . ASP A 1 102 ? 10.250 7.725 -7.706 1.00 97.62 102 ASP A O 1
ATOM 809 N N . THR A 1 103 ? 10.811 8.182 -5.577 1.00 97.69 103 THR A N 1
ATOM 810 C CA . THR A 1 103 ? 12.038 8.904 -5.947 1.00 97.69 103 THR A CA 1
ATOM 811 C C . THR A 1 103 ? 13.037 7.996 -6.654 1.00 97.69 103 THR A C 1
ATOM 813 O O . THR A 1 103 ? 13.565 8.376 -7.693 1.00 97.69 103 THR A O 1
ATOM 816 N N . TRP A 1 104 ? 13.229 6.772 -6.158 1.00 98.25 104 TRP A N 1
ATOM 817 C CA . TRP A 1 104 ? 14.155 5.811 -6.749 1.00 98.25 104 TRP A CA 1
ATOM 818 C C . TRP A 1 104 ? 13.729 5.387 -8.161 1.00 98.25 104 TRP A C 1
ATOM 820 O O . TRP A 1 104 ? 14.539 5.404 -9.085 1.00 98.25 104 TRP A O 1
ATOM 830 N N . TYR A 1 105 ? 12.448 5.066 -8.363 1.00 96.69 105 TYR A N 1
ATOM 831 C CA . TYR A 1 105 ? 11.914 4.698 -9.676 1.00 96.69 105 TYR A CA 1
ATOM 832 C C . TYR A 1 105 ? 11.987 5.853 -10.672 1.00 96.69 105 TYR A C 1
ATOM 834 O O . TYR A 1 105 ? 12.256 5.624 -11.854 1.00 96.69 105 TYR A O 1
ATOM 842 N N . ARG A 1 106 ? 11.761 7.090 -10.218 1.00 98.31 106 ARG A N 1
ATOM 843 C CA . ARG A 1 106 ? 11.913 8.281 -11.056 1.00 98.31 106 ARG A CA 1
ATOM 844 C C . ARG A 1 106 ? 13.362 8.446 -11.510 1.00 98.31 106 ARG A C 1
ATOM 846 O O . ARG A 1 106 ? 13.594 8.571 -12.709 1.00 98.31 106 ARG A O 1
ATOM 853 N N . ASP A 1 107 ? 14.315 8.367 -10.587 1.00 97.50 107 ASP A N 1
ATOM 854 C CA . ASP A 1 107 ? 15.742 8.502 -10.893 1.00 97.50 107 ASP A CA 1
ATOM 855 C C . ASP A 1 107 ? 16.220 7.377 -11.835 1.00 97.50 107 ASP A C 1
ATOM 857 O O . ASP A 1 107 ? 16.952 7.619 -12.796 1.00 97.50 107 ASP A O 1
ATOM 861 N N . GLU A 1 108 ? 15.743 6.146 -11.630 1.00 97.56 108 GLU A N 1
ATOM 862 C CA . GLU A 1 108 ? 16.044 5.009 -12.505 1.00 97.56 108 GLU A CA 1
ATOM 863 C C . GLU A 1 108 ? 15.437 5.198 -13.908 1.00 97.56 108 GLU A C 1
ATOM 865 O O . GLU A 1 108 ? 16.079 4.909 -14.919 1.00 97.56 108 GLU A O 1
ATOM 870 N N . THR A 1 109 ? 14.224 5.751 -13.999 1.00 96.12 109 THR A N 1
ATOM 871 C CA . THR A 1 109 ? 13.583 6.086 -15.282 1.00 96.12 109 THR A CA 1
ATOM 872 C C . THR A 1 109 ? 14.358 7.174 -16.026 1.00 96.12 109 THR A C 1
ATOM 874 O O . THR A 1 109 ? 14.585 7.054 -17.233 1.00 96.12 109 THR A O 1
ATOM 877 N N . GLU A 1 110 ? 14.806 8.213 -15.318 1.00 97.88 110 GLU A N 1
ATOM 878 C CA . GLU A 1 110 ? 15.650 9.276 -15.873 1.00 97.88 110 GLU A CA 1
ATOM 879 C C . GLU A 1 110 ? 16.991 8.712 -16.372 1.00 97.88 110 GLU A C 1
ATOM 881 O O . GLU A 1 110 ? 17.424 9.038 -17.482 1.00 97.88 110 GLU A O 1
ATOM 886 N N . ARG A 1 111 ? 17.605 7.788 -15.622 1.00 98.19 111 ARG A N 1
ATOM 887 C CA . ARG A 1 111 ? 18.832 7.087 -16.027 1.00 98.19 111 ARG A CA 1
ATOM 888 C C . ARG A 1 111 ? 18.646 6.293 -17.319 1.00 98.19 111 ARG A C 1
ATOM 890 O O . ARG A 1 111 ? 19.436 6.457 -18.250 1.00 98.19 111 ARG A O 1
ATOM 897 N N . TRP A 1 112 ? 17.614 5.453 -17.403 1.00 95.50 112 TRP A N 1
ATOM 898 C CA . TRP A 1 112 ? 17.341 4.679 -18.619 1.00 95.50 112 TRP A CA 1
ATOM 899 C C . TRP A 1 112 ? 16.986 5.577 -19.809 1.00 95.50 112 TRP A C 1
ATOM 901 O O . TRP A 1 112 ? 17.387 5.287 -20.938 1.00 95.50 112 TRP A O 1
ATOM 911 N N . GLY A 1 113 ? 16.292 6.694 -19.568 1.00 97.62 113 GLY A N 1
ATOM 912 C CA . GLY A 1 113 ? 16.052 7.727 -20.575 1.00 97.62 113 GLY A CA 1
ATOM 913 C C . GLY A 1 113 ? 17.357 8.303 -21.129 1.00 97.62 113 GLY A C 1
ATOM 914 O O . GLY A 1 113 ? 17.546 8.341 -22.346 1.00 97.62 113 GLY A O 1
ATOM 915 N N . ALA A 1 114 ? 18.296 8.663 -20.251 1.00 98.00 114 ALA A N 1
ATOM 916 C CA . ALA A 1 114 ? 19.602 9.180 -20.647 1.00 98.00 114 ALA A CA 1
ATOM 917 C C . ALA A 1 114 ? 20.44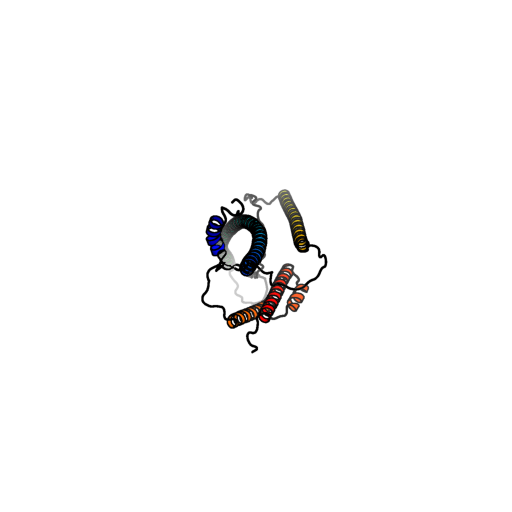0 8.146 -21.423 1.00 98.00 114 ALA A C 1
ATOM 919 O O . ALA A 1 114 ? 21.038 8.487 -22.446 1.00 98.00 114 ALA A O 1
ATOM 920 N N . GLU A 1 115 ? 20.468 6.883 -20.982 1.00 97.94 115 GLU A N 1
ATOM 921 C CA . GLU A 1 115 ? 21.173 5.796 -21.680 1.00 97.94 115 GLU A CA 1
ATOM 922 C C . GLU A 1 115 ? 20.587 5.555 -23.085 1.00 97.94 115 GLU A C 1
ATOM 924 O O . GLU A 1 115 ? 21.333 5.466 -24.066 1.00 97.94 115 GLU A O 1
ATOM 929 N N . ARG A 1 116 ? 19.253 5.543 -23.218 1.00 97.94 116 ARG A N 1
ATOM 930 C CA . ARG A 1 116 ? 18.565 5.448 -24.516 1.00 97.94 116 ARG A CA 1
ATOM 931 C C . ARG A 1 116 ? 18.957 6.597 -25.443 1.00 97.94 116 ARG A C 1
ATOM 933 O O . ARG A 1 116 ? 19.288 6.361 -26.603 1.00 97.94 116 ARG A O 1
ATOM 940 N N . ASP A 1 117 ? 18.945 7.829 -24.944 1.00 98.38 117 ASP A N 1
ATOM 941 C CA . ASP A 1 117 ? 19.255 9.009 -25.751 1.00 98.38 117 ASP A CA 1
ATOM 942 C C . ASP A 1 117 ? 20.735 9.026 -26.185 1.00 98.38 117 ASP A C 1
ATOM 944 O O . ASP A 1 117 ? 21.061 9.447 -27.299 1.00 98.38 117 ASP A O 1
ATOM 948 N N . GLN A 1 118 ? 21.651 8.517 -25.352 1.00 98.44 118 GLN A N 1
ATOM 949 C CA . GLN A 1 118 ? 23.054 8.313 -25.732 1.00 98.44 118 GLN A CA 1
ATOM 950 C C . GLN A 1 118 ? 23.213 7.263 -26.836 1.00 98.44 118 GLN A C 1
ATOM 952 O O . GLN A 1 118 ? 23.985 7.475 -27.776 1.00 98.44 118 GLN A O 1
ATOM 957 N N . LEU A 1 119 ? 22.496 6.141 -26.743 1.00 97.69 119 LEU A N 1
ATOM 958 C CA . LEU A 1 119 ? 22.511 5.108 -27.779 1.00 97.69 119 LEU A CA 1
ATOM 959 C C . LEU A 1 119 ? 21.928 5.634 -29.091 1.00 97.69 119 LEU A C 1
ATOM 961 O O . LEU A 1 119 ? 22.550 5.452 -30.134 1.00 97.69 119 LEU A O 1
ATOM 965 N N . ALA A 1 120 ? 20.819 6.372 -29.040 1.00 98.00 120 ALA A N 1
ATOM 966 C CA . ALA A 1 120 ? 20.225 7.004 -30.215 1.00 98.00 120 ALA A CA 1
ATOM 967 C C . ALA A 1 120 ? 21.215 7.949 -30.921 1.00 98.00 120 ALA A C 1
ATOM 969 O O . ALA A 1 120 ? 21.370 7.883 -32.141 1.00 98.00 120 ALA A O 1
ATOM 970 N N . LYS A 1 121 ? 21.963 8.767 -30.162 1.00 98.69 121 LYS A N 1
ATOM 971 C CA . LYS A 1 121 ? 23.031 9.625 -30.714 1.00 98.69 121 LYS A CA 1
ATOM 972 C C . LYS A 1 121 ? 24.134 8.814 -31.401 1.00 98.69 121 LYS A C 1
ATOM 974 O O . LYS A 1 121 ? 24.569 9.180 -32.491 1.00 98.69 121 LYS A O 1
ATOM 979 N N . LYS A 1 122 ? 24.585 7.712 -30.788 1.00 98.12 122 LYS A N 1
ATOM 980 C CA . LYS A 1 122 ? 25.604 6.824 -31.378 1.00 98.12 122 LYS A CA 1
ATOM 981 C C . LYS A 1 122 ? 25.096 6.141 -32.653 1.00 98.12 122 LYS A C 1
ATOM 983 O O . LYS A 1 122 ? 25.837 6.088 -33.631 1.00 98.12 122 LYS A O 1
ATOM 988 N N . CYS A 1 123 ? 23.849 5.667 -32.671 1.00 97.62 123 CYS A N 1
ATOM 989 C CA . CYS A 1 123 ? 23.217 5.088 -33.860 1.00 97.62 123 CYS A CA 1
ATOM 990 C C . CYS A 1 123 ? 23.161 6.099 -35.009 1.00 97.62 123 CYS A C 1
ATOM 992 O O . CYS A 1 123 ? 23.676 5.806 -36.084 1.00 97.62 123 CYS A O 1
ATOM 994 N N . ALA A 1 124 ? 22.665 7.314 -34.755 1.00 98.19 124 ALA A N 1
ATOM 995 C CA . ALA A 1 124 ? 22.624 8.376 -35.760 1.00 98.19 124 ALA A CA 1
ATOM 996 C C . ALA A 1 124 ? 24.024 8.710 -36.311 1.00 98.19 124 ALA A C 1
ATOM 998 O O . ALA A 1 124 ? 24.202 8.903 -37.513 1.00 98.19 124 ALA A O 1
ATOM 999 N N . GLN A 1 125 ? 25.051 8.722 -35.452 1.00 98.38 125 GLN A N 1
ATOM 1000 C CA . GLN A 1 125 ? 26.434 8.941 -35.880 1.00 98.38 125 GLN A CA 1
ATOM 1001 C C . GLN A 1 125 ? 26.960 7.807 -36.777 1.00 98.38 125 GLN A C 1
ATOM 1003 O O . GLN A 1 125 ? 27.662 8.067 -37.756 1.00 98.38 125 GLN A O 1
ATOM 1008 N N . LEU A 1 126 ? 26.652 6.549 -36.453 1.00 97.81 126 LEU A N 1
ATOM 1009 C CA . LEU A 1 126 ? 27.051 5.400 -37.270 1.00 97.81 126 LEU A CA 1
ATOM 1010 C C . LEU A 1 126 ? 26.317 5.376 -38.611 1.00 97.81 126 LEU A C 1
ATOM 1012 O O . LEU A 1 126 ? 26.950 5.122 -39.632 1.00 97.81 126 LEU A O 1
ATOM 1016 N N . GLU A 1 127 ? 25.025 5.694 -38.626 1.00 98.12 127 GLU A N 1
ATOM 1017 C CA . GLU A 1 127 ? 24.236 5.839 -39.852 1.00 98.12 127 GLU A CA 1
ATOM 1018 C C . GLU A 1 127 ? 24.810 6.939 -40.749 1.00 98.12 127 GLU A C 1
ATOM 1020 O O . GLU A 1 127 ? 25.031 6.714 -41.940 1.00 98.12 127 GLU A O 1
ATOM 1025 N N . GLN A 1 128 ? 25.157 8.096 -40.175 1.00 98.44 128 GLN A N 1
ATOM 1026 C CA . GLN A 1 128 ? 25.810 9.179 -40.908 1.00 98.44 128 GLN A CA 1
ATOM 1027 C C . GLN A 1 128 ? 27.139 8.723 -41.531 1.00 98.44 128 GLN A C 1
ATOM 1029 O O . GLN A 1 128 ? 27.375 8.958 -42.717 1.00 98.44 128 GLN A O 1
ATOM 1034 N N . ARG A 1 129 ? 27.999 8.042 -40.760 1.00 98.31 129 ARG A N 1
ATOM 1035 C CA . ARG A 1 129 ? 29.271 7.496 -41.268 1.00 98.31 129 ARG A CA 1
ATOM 1036 C C . ARG A 1 129 ? 29.050 6.440 -42.346 1.00 98.31 129 ARG A C 1
ATOM 1038 O O . ARG A 1 129 ? 29.771 6.419 -43.337 1.00 98.31 129 ARG A O 1
ATOM 1045 N N . HIS A 1 130 ? 28.046 5.584 -42.188 1.00 97.75 130 HIS A N 1
ATOM 1046 C CA . HIS A 1 130 ? 27.702 4.581 -43.188 1.00 97.75 130 HIS A CA 1
ATOM 1047 C C . HIS A 1 130 ? 27.314 5.231 -44.520 1.00 97.75 130 HIS A C 1
ATOM 1049 O O . HIS A 1 130 ? 27.824 4.835 -45.566 1.00 97.75 130 HIS A O 1
ATOM 1055 N N . VAL A 1 131 ? 26.477 6.272 -44.487 1.00 98.50 131 VAL A N 1
ATOM 1056 C CA . VAL A 1 131 ? 26.108 7.045 -45.681 1.00 98.50 131 VAL A CA 1
ATOM 1057 C C . VAL A 1 131 ? 27.339 7.711 -46.307 1.00 98.50 131 VAL A C 1
ATOM 1059 O O . VAL A 1 131 ? 27.513 7.634 -47.523 1.00 98.50 131 VAL A O 1
ATOM 1062 N N . GLN A 1 132 ? 28.234 8.295 -45.504 1.00 97.88 132 GLN A N 1
ATOM 1063 C CA . GLN A 1 132 ? 29.500 8.862 -45.994 1.00 97.88 132 GLN A CA 1
ATOM 1064 C C . GLN A 1 132 ? 30.346 7.814 -46.729 1.00 97.88 132 GLN A C 1
ATOM 1066 O O . GLN A 1 132 ? 30.706 8.032 -47.887 1.00 97.88 132 GLN A O 1
ATOM 1071 N N . PHE A 1 133 ? 30.572 6.646 -46.121 1.00 97.88 133 PHE A N 1
ATOM 1072 C CA . PHE A 1 133 ? 31.310 5.555 -46.761 1.00 97.88 133 PHE A CA 1
ATOM 1073 C C . PHE A 1 133 ? 30.626 5.044 -48.031 1.00 97.88 133 PHE A C 1
ATOM 1075 O O . PHE A 1 133 ? 31.306 4.751 -49.011 1.00 97.88 133 PHE A O 1
ATOM 1082 N N . GLN A 1 134 ? 29.291 4.981 -48.069 1.00 98.12 134 GLN A N 1
ATOM 1083 C CA . GLN A 1 134 ? 28.575 4.642 -49.301 1.00 98.12 134 GLN A CA 1
ATOM 1084 C C . GLN A 1 134 ? 28.840 5.658 -50.420 1.00 98.12 134 GLN A C 1
ATOM 1086 O O . GLN A 1 134 ? 29.010 5.266 -51.575 1.00 98.12 134 GLN A O 1
ATOM 1091 N N . HIS A 1 135 ? 28.861 6.958 -50.116 1.00 98.38 135 HIS A N 1
ATOM 1092 C CA . HIS A 1 135 ? 29.168 7.984 -51.115 1.00 98.38 135 HIS A CA 1
ATOM 1093 C C . HIS A 1 135 ? 30.624 7.915 -51.587 1.00 98.38 135 HIS A C 1
ATOM 1095 O O . HIS A 1 135 ? 30.877 8.046 -52.786 1.00 98.38 135 HIS A O 1
ATOM 1101 N N . GLU A 1 136 ? 31.567 7.668 -50.679 1.00 98.25 136 GLU A N 1
ATOM 1102 C CA . GLU A 1 136 ? 32.977 7.461 -51.020 1.00 98.25 136 GLU A CA 1
ATOM 1103 C C . GLU A 1 136 ? 33.174 6.231 -51.910 1.00 98.25 136 GLU A C 1
ATOM 1105 O O . GLU A 1 136 ? 33.869 6.319 -52.924 1.00 98.25 136 GLU A O 1
ATOM 1110 N N . LEU A 1 137 ? 32.509 5.118 -51.589 1.00 96.94 137 LEU A N 1
ATOM 1111 C CA . LEU A 1 137 ? 32.556 3.894 -52.384 1.00 96.94 137 LEU A CA 1
ATOM 1112 C C . LEU A 1 137 ? 32.004 4.131 -53.793 1.00 96.94 137 LEU A C 1
ATOM 1114 O O . LEU A 1 137 ? 32.707 3.881 -54.765 1.00 96.94 137 LEU A O 1
ATOM 1118 N N . ARG A 1 138 ? 30.816 4.745 -53.913 1.00 98.25 138 ARG A N 1
ATOM 1119 C CA . ARG A 1 138 ? 30.235 5.110 -55.219 1.00 98.25 138 ARG A CA 1
ATOM 1120 C C . ARG A 1 138 ? 31.167 6.015 -56.025 1.00 98.25 138 ARG A C 1
ATOM 1122 O O . ARG A 1 138 ? 31.313 5.839 -57.231 1.00 98.25 138 ARG A O 1
ATOM 1129 N N . ARG A 1 139 ? 31.825 6.985 -55.380 1.00 98.19 139 ARG A N 1
ATOM 1130 C CA . ARG A 1 139 ? 32.813 7.845 -56.046 1.00 98.19 139 ARG A CA 1
ATOM 1131 C C . ARG A 1 139 ? 33.987 7.018 -56.576 1.00 98.19 139 ARG A C 1
ATOM 1133 O O . ARG A 1 139 ? 34.366 7.199 -57.733 1.00 98.19 139 ARG A O 1
ATOM 1140 N N . LYS A 1 140 ? 34.524 6.094 -55.776 1.00 96.44 140 LYS A N 1
ATOM 1141 C CA . LYS A 1 140 ? 35.615 5.201 -56.189 1.00 96.44 140 LYS A CA 1
ATOM 1142 C C . LYS A 1 140 ? 35.212 4.251 -57.312 1.00 96.44 140 LYS A C 1
ATOM 1144 O O . LYS A 1 140 ? 35.984 4.117 -58.257 1.00 96.44 140 LYS A O 1
ATOM 1149 N N . ASP A 1 141 ? 34.001 3.707 -57.283 1.00 97.44 141 ASP A N 1
ATOM 1150 C CA . ASP A 1 141 ? 33.465 2.880 -58.367 1.00 97.44 141 ASP A CA 1
ATOM 1151 C C . ASP A 1 141 ? 33.417 3.666 -59.686 1.00 97.44 141 ASP A C 1
ATOM 1153 O O . ASP A 1 141 ? 33.901 3.194 -60.714 1.00 97.44 141 ASP A O 1
ATOM 1157 N N . THR A 1 142 ? 32.950 4.922 -59.661 1.00 97.56 142 THR A N 1
ATOM 1158 C CA . THR A 1 142 ? 32.938 5.759 -60.877 1.00 97.56 142 THR A CA 1
ATOM 1159 C C . THR A 1 142 ? 34.341 6.115 -61.387 1.00 97.56 142 THR A C 1
ATOM 1161 O O . THR A 1 142 ? 34.539 6.249 -62.597 1.00 97.56 142 THR A O 1
ATOM 1164 N N . GLU A 1 143 ? 35.329 6.289 -60.500 1.00 96.75 143 GLU A N 1
ATOM 1165 C CA . GLU A 1 143 ? 36.737 6.491 -60.875 1.00 96.75 143 GLU A CA 1
ATOM 1166 C C . GLU A 1 143 ? 37.315 5.213 -61.508 1.00 96.75 143 GLU A C 1
ATOM 1168 O O . GLU A 1 143 ? 37.960 5.281 -62.558 1.00 96.75 143 GLU A O 1
ATOM 1173 N N . PHE A 1 144 ? 37.022 4.050 -60.921 1.00 96.62 144 PHE A N 1
ATOM 1174 C CA . PHE A 1 144 ? 37.443 2.748 -61.428 1.00 96.62 144 PHE A CA 1
ATOM 1175 C C . PHE A 1 144 ? 36.847 2.453 -62.807 1.00 96.62 144 PHE A C 1
ATOM 1177 O O . PHE A 1 144 ? 37.585 2.099 -63.724 1.00 96.62 144 PHE A O 1
ATOM 1184 N N . GLU A 1 145 ? 35.550 2.695 -63.008 1.00 96.88 145 GLU A N 1
ATOM 1185 C CA . GLU A 1 145 ? 34.902 2.538 -64.315 1.00 96.88 145 GLU A CA 1
ATOM 1186 C C . GLU A 1 145 ? 35.552 3.408 -65.400 1.00 96.88 145 GLU A C 1
ATOM 1188 O O . GLU A 1 145 ? 35.720 2.967 -66.540 1.00 96.88 145 GLU A O 1
ATOM 1193 N N . LYS A 1 146 ? 35.934 4.652 -65.074 1.00 96.94 146 LYS A N 1
ATOM 1194 C CA . LYS A 1 146 ? 36.638 5.540 -66.016 1.00 96.94 146 LYS A CA 1
ATOM 1195 C C . LYS A 1 146 ? 38.003 4.971 -66.395 1.00 96.94 146 LYS A C 1
ATOM 1197 O O . LYS A 1 146 ? 38.328 4.932 -67.582 1.00 96.94 146 LYS A O 1
ATOM 1202 N N . LEU A 1 147 ? 38.781 4.510 -65.416 1.00 96.12 147 LEU A N 1
ATOM 1203 C CA . LEU A 1 147 ? 40.090 3.895 -65.655 1.00 96.12 147 LEU A CA 1
ATOM 1204 C C . LEU A 1 147 ? 39.966 2.593 -66.454 1.00 96.12 147 LEU A C 1
ATOM 1206 O O . LEU A 1 147 ? 40.722 2.375 -67.398 1.00 96.12 147 LEU A O 1
ATOM 1210 N N . GLN A 1 148 ? 38.970 1.764 -66.144 1.00 95.50 148 GLN A N 1
ATOM 1211 C CA . GLN A 1 148 ? 38.684 0.534 -66.873 1.00 95.50 148 GLN A CA 1
ATOM 1212 C C . GLN A 1 148 ? 38.326 0.821 -68.339 1.00 95.50 148 GLN A C 1
ATOM 1214 O O . GLN A 1 148 ? 38.852 0.168 -69.243 1.00 95.50 148 GLN A O 1
ATOM 1219 N N . LYS A 1 149 ? 37.495 1.841 -68.601 1.00 95.44 149 LYS A N 1
ATOM 1220 C CA . LYS A 1 149 ? 37.183 2.303 -69.966 1.00 95.44 149 LYS A CA 1
ATOM 1221 C C . LYS A 1 149 ? 38.435 2.793 -70.700 1.00 95.44 149 LYS A C 1
ATOM 1223 O O . LYS A 1 149 ? 38.637 2.425 -71.853 1.00 95.44 149 LYS A O 1
ATOM 1228 N N . GLN A 1 150 ? 39.303 3.566 -70.042 1.00 95.12 150 GLN A N 1
ATOM 1229 C CA . GLN A 1 150 ? 40.568 4.035 -70.628 1.00 95.12 150 GLN A CA 1
ATOM 1230 C C . GLN A 1 150 ? 41.529 2.887 -70.959 1.00 95.12 150 GLN A C 1
ATOM 1232 O O . GLN A 1 150 ? 42.125 2.878 -72.036 1.00 95.12 150 GLN A O 1
ATOM 1237 N N . LEU A 1 151 ? 41.666 1.909 -70.061 1.00 91.69 151 LEU A N 1
ATOM 1238 C CA . LEU A 1 151 ? 42.484 0.720 -70.289 1.00 91.69 151 LEU A CA 1
ATOM 1239 C C . LEU A 1 151 ? 41.956 -0.079 -71.483 1.00 91.69 151 LEU A C 1
ATOM 1241 O O . LEU A 1 151 ? 42.719 -0.422 -72.382 1.00 91.69 151 LEU A O 1
ATOM 1245 N N . THR A 1 152 ? 40.643 -0.304 -71.527 1.00 93.31 152 THR A N 1
ATOM 1246 C CA . THR A 1 152 ? 39.982 -1.013 -72.630 1.00 93.31 152 THR A CA 1
ATOM 1247 C C . THR A 1 152 ? 40.187 -0.284 -73.958 1.00 93.31 152 THR A C 1
ATOM 1249 O O . THR A 1 152 ? 40.526 -0.915 -74.955 1.00 93.31 152 THR A O 1
ATOM 1252 N N . ALA A 1 153 ? 40.063 1.048 -73.978 1.00 91.50 153 ALA A N 1
ATOM 1253 C CA . ALA A 1 153 ? 40.313 1.856 -75.170 1.00 91.50 153 ALA A CA 1
ATOM 1254 C C . ALA A 1 153 ? 41.772 1.761 -75.648 1.00 91.50 153 ALA A C 1
ATOM 1256 O O . ALA A 1 153 ? 42.013 1.624 -76.844 1.00 91.50 153 ALA A O 1
ATOM 1257 N N . ARG A 1 154 ? 42.752 1.785 -74.733 1.00 91.06 154 ARG A N 1
ATOM 1258 C CA . ARG A 1 154 ? 44.176 1.627 -75.078 1.00 91.06 154 ARG A CA 1
ATOM 1259 C C . ARG A 1 154 ? 44.507 0.225 -75.583 1.00 91.06 154 ARG A C 1
ATOM 1261 O O . ARG A 1 154 ? 45.246 0.105 -76.554 1.00 91.06 154 ARG A O 1
ATOM 1268 N N . LEU A 1 155 ? 43.943 -0.818 -74.974 1.00 84.06 155 LEU A N 1
ATOM 1269 C CA . LEU A 1 155 ? 44.099 -2.196 -75.448 1.00 84.06 155 LEU A CA 1
ATOM 1270 C C . LEU A 1 155 ? 43.430 -2.402 -76.816 1.00 84.06 155 LEU A C 1
ATOM 1272 O O . LEU A 1 155 ? 44.020 -3.021 -77.695 1.00 84.06 155 LEU A O 1
ATOM 1276 N N . GLY A 1 156 ? 42.244 -1.826 -77.032 1.00 80.38 156 GLY A N 1
ATOM 1277 C CA . GLY A 1 156 ? 41.558 -1.846 -78.327 1.00 80.38 156 GLY A CA 1
ATOM 1278 C C . GLY A 1 156 ? 42.306 -1.070 -79.417 1.00 80.38 156 GLY A C 1
ATOM 1279 O O . GLY A 1 156 ? 42.406 -1.543 -80.545 1.00 80.38 156 GLY A O 1
ATOM 1280 N N . ALA A 1 157 ? 42.897 0.081 -79.085 1.00 72.56 157 ALA A N 1
ATOM 1281 C CA . ALA A 1 157 ? 43.738 0.846 -80.005 1.00 72.56 157 ALA A CA 1
ATOM 1282 C C . ALA A 1 157 ? 45.056 0.119 -80.330 1.00 72.56 157 ALA A C 1
ATOM 1284 O O . ALA A 1 157 ? 45.485 0.129 -81.480 1.00 72.56 157 ALA A O 1
ATOM 1285 N N . ALA A 1 158 ? 45.666 -0.567 -79.358 1.00 62.16 158 ALA A N 1
ATOM 1286 C CA . ALA A 1 158 ? 46.836 -1.415 -79.590 1.00 62.16 158 ALA A CA 1
ATOM 1287 C C . ALA A 1 158 ? 46.504 -2.628 -80.481 1.00 62.16 158 ALA A C 1
ATOM 1289 O O . ALA A 1 158 ? 47.288 -2.965 -81.365 1.00 62.16 158 ALA A O 1
ATOM 1290 N N . ALA A 1 159 ? 45.319 -3.229 -80.319 1.00 59.31 159 ALA A N 1
ATOM 1291 C CA . ALA A 1 159 ? 44.818 -4.281 -81.207 1.00 59.31 159 ALA A CA 1
ATOM 1292 C C . ALA A 1 159 ? 44.474 -3.767 -82.622 1.00 59.31 159 ALA A C 1
ATOM 1294 O O . ALA A 1 159 ? 44.570 -4.522 -83.583 1.00 59.31 159 ALA A O 1
ATOM 1295 N N . GLY A 1 160 ? 44.102 -2.489 -82.768 1.00 55.53 160 GLY A N 1
ATOM 1296 C CA . GLY A 1 160 ? 43.838 -1.847 -84.062 1.00 55.53 160 GLY A CA 1
ATOM 1297 C C . GLY A 1 160 ? 45.079 -1.302 -84.784 1.00 55.53 160 GLY A C 1
ATOM 1298 O O . GLY A 1 160 ? 45.046 -1.136 -86.000 1.00 55.53 160 GLY A O 1
ATOM 1299 N N . ALA A 1 161 ? 46.174 -1.035 -84.066 1.00 52.53 161 ALA A N 1
ATOM 1300 C CA . ALA A 1 161 ? 47.419 -0.503 -84.634 1.00 52.53 161 ALA A CA 1
ATOM 1301 C C . ALA A 1 161 ? 48.430 -1.591 -85.051 1.00 52.53 161 ALA A C 1
ATOM 1303 O O . ALA A 1 161 ? 49.387 -1.297 -85.766 1.00 52.53 161 ALA A O 1
ATOM 1304 N N . GLY A 1 162 ? 48.220 -2.847 -84.642 1.00 48.09 162 GLY A N 1
ATOM 1305 C CA . GLY A 1 162 ? 49.032 -3.997 -85.036 1.00 48.09 162 GLY A CA 1
ATOM 1306 C C . GLY A 1 162 ? 48.228 -5.017 -85.837 1.00 48.09 162 GLY A C 1
ATOM 1307 O O . GLY A 1 162 ? 47.746 -5.987 -85.266 1.00 48.09 162 GLY A O 1
ATOM 1308 N N . GLY A 1 163 ? 48.107 -4.828 -87.154 1.00 42.34 163 GLY A N 1
ATOM 1309 C CA . GLY A 1 163 ? 47.611 -5.881 -88.047 1.00 42.34 163 GLY A CA 1
ATOM 1310 C C . GLY A 1 163 ? 46.659 -5.402 -89.132 1.00 42.34 163 GLY A C 1
ATOM 1311 O O . GLY A 1 163 ? 45.443 -5.535 -89.025 1.00 42.34 163 GLY A O 1
ATOM 1312 N N . GLY A 1 164 ? 47.229 -4.929 -90.239 1.00 49.81 164 GLY A N 1
ATOM 1313 C CA . GLY A 1 164 ? 46.583 -5.117 -91.529 1.00 49.81 164 GLY A CA 1
ATOM 1314 C C . GLY A 1 164 ? 46.494 -6.611 -91.863 1.00 49.81 164 GLY A C 1
ATOM 1315 O O . GLY A 1 164 ? 47.387 -7.386 -91.530 1.00 49.81 164 GLY A O 1
ATOM 1316 N N . SER A 1 165 ? 45.444 -6.960 -92.607 1.00 45.47 165 SER A N 1
ATOM 1317 C CA . SER A 1 165 ? 45.187 -8.256 -93.249 1.00 45.47 165 SER A CA 1
ATOM 1318 C C . SER A 1 165 ? 44.534 -9.340 -92.386 1.00 45.47 165 SER A C 1
ATOM 1320 O O . SER A 1 165 ? 45.131 -9.892 -91.469 1.00 45.47 165 SER A O 1
ATOM 1322 N N . GLY A 1 166 ? 43.309 -9.719 -92.772 1.00 40.97 166 GLY A N 1
ATOM 1323 C CA . GLY A 1 166 ? 42.727 -10.994 -92.358 1.00 40.97 166 GLY A CA 1
ATOM 1324 C C . GLY A 1 166 ? 41.230 -10.989 -92.087 1.00 40.97 166 GLY A C 1
ATOM 1325 O O . GLY A 1 166 ? 40.798 -11.318 -90.989 1.00 40.97 166 GLY A O 1
ATOM 1326 N N . ARG A 1 167 ? 40.405 -10.727 -93.108 1.00 48.03 167 ARG A N 1
ATOM 1327 C CA . ARG A 1 167 ? 39.067 -11.336 -93.153 1.00 48.03 167 ARG A CA 1
ATOM 1328 C C . ARG A 1 167 ? 39.226 -12.851 -92.972 1.00 48.03 167 ARG A C 1
ATOM 1330 O O . ARG A 1 167 ? 39.881 -13.470 -93.808 1.00 48.03 167 ARG A O 1
ATOM 1337 N N . ARG A 1 168 ? 38.543 -13.441 -91.987 1.00 41.75 168 ARG A N 1
ATOM 1338 C CA . ARG A 1 168 ? 37.784 -14.694 -92.144 1.00 41.75 168 ARG A CA 1
ATOM 1339 C C . ARG A 1 168 ? 36.897 -14.951 -90.927 1.00 41.75 168 ARG A C 1
ATOM 1341 O O . ARG A 1 168 ? 37.360 -15.140 -89.812 1.00 41.75 168 ARG A O 1
ATOM 1348 N N . SER A 1 169 ? 35.602 -14.988 -91.219 1.00 49.84 169 SER A N 1
ATOM 1349 C CA . SER A 1 169 ? 34.622 -15.816 -90.528 1.00 49.84 169 SER A CA 1
ATOM 1350 C C . SER A 1 169 ? 35.169 -17.236 -90.344 1.00 49.84 169 SER A C 1
ATOM 1352 O O . SER A 1 169 ? 35.586 -17.853 -91.322 1.00 49.84 169 SER A O 1
ATOM 1354 N N . MET A 1 170 ? 35.156 -17.722 -89.104 1.00 41.59 170 MET A N 1
ATOM 1355 C CA . MET A 1 170 ? 34.957 -19.123 -88.730 1.00 41.59 170 MET A CA 1
ATOM 1356 C C . MET A 1 170 ? 34.556 -19.129 -87.252 1.00 41.59 170 MET A C 1
ATOM 1358 O O . MET A 1 170 ? 35.317 -18.688 -86.393 1.00 41.59 170 MET A O 1
ATOM 1362 N N . GLY A 1 171 ? 33.341 -19.589 -86.953 1.00 45.69 171 GLY A N 1
ATOM 1363 C CA . GLY A 1 171 ? 32.958 -19.903 -85.581 1.00 45.69 171 GLY A CA 1
ATOM 1364 C C . GLY A 1 171 ? 33.773 -21.078 -85.044 1.00 45.69 171 GLY A C 1
ATOM 1365 O O . GLY A 1 171 ? 34.286 -21.861 -85.843 1.00 45.69 171 GLY A O 1
ATOM 1366 N N . ARG A 1 172 ? 33.859 -21.188 -83.707 1.00 37.84 172 ARG A N 1
ATOM 1367 C CA . ARG A 1 172 ? 33.835 -22.432 -82.903 1.00 37.84 172 ARG A CA 1
ATOM 1368 C C . ARG A 1 172 ? 34.364 -22.178 -81.481 1.00 37.84 172 ARG A C 1
ATOM 1370 O O . ARG A 1 172 ? 35.508 -21.797 -81.289 1.00 37.84 172 ARG A O 1
ATOM 1377 N N . SER A 1 173 ? 33.449 -22.374 -80.534 1.00 38.88 173 SER A N 1
ATOM 1378 C CA . SER A 1 173 ? 33.568 -22.914 -79.168 1.00 38.88 173 SER A CA 1
ATOM 1379 C C . SER A 1 173 ? 34.896 -22.789 -78.405 1.00 38.88 173 SER A C 1
ATOM 1381 O O . SER A 1 173 ? 35.902 -23.356 -78.817 1.00 38.88 173 SER A O 1
ATOM 1383 N N . GLY A 1 174 ? 34.840 -22.242 -77.185 1.00 32.16 174 GLY A N 1
ATOM 1384 C CA . GLY A 1 174 ? 35.895 -22.453 -76.189 1.00 32.16 174 GLY A CA 1
ATOM 1385 C C . GLY A 1 174 ? 35.842 -21.509 -74.990 1.00 32.16 174 GLY A C 1
ATOM 1386 O O . GLY A 1 174 ? 36.393 -20.421 -75.032 1.00 32.16 174 GLY A O 1
ATOM 1387 N N . SER A 1 175 ? 35.171 -21.964 -73.935 1.00 39.75 175 SER A N 1
ATOM 1388 C CA . SER A 1 175 ? 35.217 -21.526 -72.532 1.00 39.75 175 SER A CA 1
ATOM 1389 C C . SER A 1 175 ? 36.373 -20.618 -72.074 1.00 39.75 175 SER A C 1
ATOM 1391 O O . SER A 1 175 ? 37.541 -20.976 -72.207 1.00 39.75 175 SER A O 1
ATOM 1393 N N . SER A 1 176 ? 36.045 -19.569 -71.318 1.00 32.25 176 SER A N 1
ATOM 1394 C CA . SER A 1 176 ? 36.675 -19.315 -70.009 1.00 32.25 176 SER A CA 1
ATOM 1395 C C . SER A 1 176 ? 35.932 -18.212 -69.247 1.00 32.25 176 SER A C 1
ATOM 1397 O O . SER A 1 176 ? 35.993 -17.034 -69.567 1.00 32.25 176 SER A O 1
ATOM 1399 N N . SER A 1 177 ? 35.191 -18.644 -68.230 1.00 43.84 177 SER A N 1
ATOM 1400 C CA . SER A 1 177 ? 35.216 -18.067 -66.887 1.00 43.84 177 SER A CA 1
ATOM 1401 C C . SER A 1 177 ? 35.426 -16.548 -66.761 1.00 43.84 177 SER A C 1
ATOM 1403 O O . SER A 1 177 ? 36.508 -16.101 -66.393 1.00 43.84 177 SER A O 1
ATOM 1405 N N . SER A 1 178 ? 34.361 -15.756 -66.901 1.00 34.72 178 SER A N 1
ATOM 1406 C CA . SER A 1 178 ? 34.248 -14.501 -66.146 1.00 34.72 178 SER A CA 1
ATOM 1407 C C . SER A 1 178 ? 33.081 -14.632 -65.180 1.00 34.72 178 SER A C 1
ATOM 1409 O O . SER A 1 178 ? 31.935 -14.304 -65.486 1.00 34.72 178 SER A O 1
ATOM 1411 N N . SER A 1 179 ? 33.398 -15.193 -64.016 1.00 37.41 179 SER A N 1
ATOM 1412 C CA . SER A 1 179 ? 32.556 -15.167 -62.830 1.00 37.41 179 SER A CA 1
ATOM 1413 C C . SER A 1 179 ? 32.303 -13.704 -62.459 1.00 37.41 179 SER A C 1
ATOM 1415 O O . SER A 1 179 ? 33.090 -13.078 -61.752 1.00 37.41 179 SER A O 1
ATOM 1417 N N . SER A 1 180 ? 31.233 -13.118 -62.998 1.00 34.34 180 SER A N 1
ATOM 1418 C CA . SER A 1 180 ? 30.660 -11.893 -62.461 1.00 34.34 180 SER A CA 1
ATOM 1419 C C . SER A 1 180 ? 30.060 -12.274 -61.114 1.00 34.34 180 SER A C 1
ATOM 1421 O O . SER A 1 180 ? 28.966 -12.838 -61.054 1.00 34.34 180 SER A O 1
ATOM 1423 N N . MET A 1 181 ? 30.810 -12.032 -60.039 1.00 37.41 181 MET A N 1
ATOM 1424 C CA . MET A 1 181 ? 30.300 -12.113 -58.677 1.00 37.41 181 MET A CA 1
ATOM 1425 C C . MET A 1 181 ? 29.110 -11.159 -58.547 1.00 37.41 181 MET A C 1
ATOM 1427 O O . MET A 1 181 ? 29.254 -9.974 -58.260 1.00 37.41 181 MET A O 1
ATOM 1431 N N . GLN A 1 182 ? 27.913 -11.701 -58.743 1.00 37.53 182 GLN A N 1
ATOM 1432 C CA . GLN A 1 182 ? 26.709 -11.201 -58.111 1.00 37.53 182 GLN A CA 1
ATOM 1433 C C . GLN A 1 182 ? 26.898 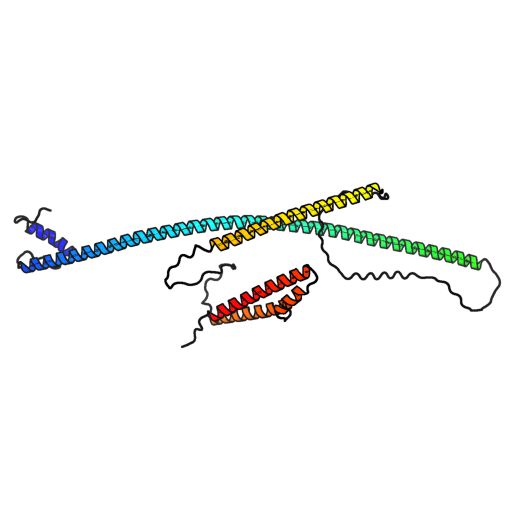-11.398 -56.604 1.00 37.53 182 GLN A C 1
ATOM 1435 O O . GLN A 1 182 ? 26.570 -12.446 -56.055 1.00 37.53 182 GLN A O 1
ATOM 1440 N N . VAL A 1 183 ? 27.440 -10.394 -55.914 1.00 39.06 183 VAL A N 1
ATOM 1441 C CA . VAL A 1 183 ? 27.298 -10.299 -54.456 1.00 39.06 183 VAL A CA 1
ATOM 1442 C C . VAL A 1 183 ? 25.917 -9.712 -54.180 1.00 39.06 183 VAL A C 1
ATOM 1444 O O . VAL A 1 183 ? 25.754 -8.582 -53.732 1.00 39.06 183 VAL A O 1
ATOM 1447 N N . THR A 1 184 ? 24.880 -10.493 -54.480 1.00 42.12 184 THR A N 1
ATOM 1448 C CA . THR A 1 184 ? 23.565 -10.313 -53.868 1.00 42.12 184 THR A CA 1
ATOM 1449 C C . THR A 1 184 ? 23.640 -10.899 -52.465 1.00 42.12 184 THR A C 1
ATOM 1451 O O . THR A 1 184 ? 23.236 -12.036 -52.223 1.00 42.12 184 THR A O 1
ATOM 1454 N N . GLY A 1 185 ? 24.187 -10.126 -51.530 1.00 34.66 185 GLY A N 1
ATOM 1455 C CA . GLY A 1 185 ? 24.055 -10.393 -50.104 1.00 34.66 185 GLY A CA 1
ATOM 1456 C C . GLY A 1 185 ? 22.624 -10.106 -49.657 1.00 34.66 185 GLY A C 1
ATOM 1457 O O . GLY A 1 185 ? 22.352 -9.064 -49.072 1.00 34.66 185 GLY A O 1
ATOM 1458 N N . LYS A 1 186 ? 21.693 -11.023 -49.943 1.00 40.16 186 LYS A N 1
ATOM 1459 C CA . LYS A 1 186 ? 20.431 -11.110 -49.204 1.00 40.16 186 LYS A CA 1
ATOM 1460 C C . LYS A 1 186 ? 20.766 -11.626 -47.806 1.00 40.16 186 LYS A C 1
ATOM 1462 O O . LYS A 1 186 ? 20.771 -12.831 -47.580 1.00 40.16 186 LYS A O 1
ATOM 1467 N N . LEU A 1 187 ? 21.067 -10.721 -46.879 1.00 36.50 187 LEU A N 1
ATOM 1468 C CA . LEU A 1 187 ? 21.054 -11.049 -45.460 1.00 36.50 187 LEU A CA 1
ATOM 1469 C C . LEU A 1 187 ? 19.626 -10.843 -44.947 1.00 36.50 187 LEU A C 1
ATOM 1471 O O . LEU A 1 187 ? 19.229 -9.758 -44.535 1.00 36.50 187 LEU A O 1
ATOM 1475 N N . THR A 1 188 ? 18.827 -11.903 -45.026 1.00 40.22 188 THR A N 1
ATOM 1476 C CA . THR A 1 188 ? 17.626 -12.041 -44.207 1.00 40.22 188 THR A CA 1
ATOM 1477 C C . THR A 1 188 ? 18.074 -12.386 -42.790 1.00 40.22 188 THR A C 1
ATOM 1479 O O . THR A 1 188 ? 18.386 -13.539 -42.506 1.00 40.22 188 THR A O 1
ATOM 1482 N N . THR A 1 189 ? 18.104 -11.407 -41.890 1.00 38.94 189 THR A N 1
ATOM 1483 C CA . THR A 1 189 ? 18.054 -11.674 -40.447 1.00 38.94 189 THR A CA 1
ATOM 1484 C C . THR A 1 189 ? 16.701 -11.221 -39.931 1.00 38.94 189 THR A C 1
ATOM 1486 O O . THR A 1 189 ? 16.503 -10.081 -39.518 1.00 38.94 189 THR A O 1
ATOM 1489 N N . THR A 1 190 ? 15.755 -12.152 -40.003 1.00 32.72 190 THR A N 1
ATOM 1490 C CA . THR A 1 190 ? 14.620 -12.247 -39.087 1.00 32.72 190 THR A CA 1
ATOM 1491 C C . THR A 1 190 ? 15.107 -12.211 -37.640 1.00 32.72 190 THR A C 1
ATOM 1493 O O . THR A 1 190 ? 16.195 -12.690 -37.322 1.00 32.72 190 THR A O 1
ATOM 1496 N N . GLY A 1 191 ? 14.292 -11.595 -36.788 1.00 34.56 191 GLY A N 1
ATOM 1497 C CA . GLY A 1 191 ? 14.674 -11.113 -35.473 1.00 34.56 191 GLY A CA 1
ATOM 1498 C C . GLY A 1 191 ? 15.161 -12.163 -34.481 1.00 34.56 191 GLY A C 1
ATOM 1499 O O . GLY A 1 191 ? 14.741 -13.319 -34.477 1.00 34.56 191 GLY A O 1
ATOM 1500 N N . ARG A 1 192 ? 15.968 -11.682 -33.537 1.00 31.62 192 ARG A N 1
ATOM 1501 C CA . ARG A 1 192 ? 15.956 -12.189 -32.169 1.00 31.62 192 ARG A CA 1
ATOM 1502 C C . ARG A 1 192 ? 16.312 -11.048 -31.222 1.00 31.62 192 ARG A C 1
ATOM 1504 O O . ARG A 1 192 ? 17.468 -10.663 -31.091 1.00 31.62 192 ARG A O 1
ATOM 1511 N N . ASN A 1 193 ? 15.272 -10.488 -30.609 1.00 40.12 193 ASN A N 1
ATOM 1512 C CA . ASN A 1 193 ? 15.391 -9.619 -29.448 1.00 40.12 193 ASN A CA 1
ATOM 1513 C C . ASN A 1 193 ? 16.046 -10.416 -28.317 1.00 40.12 193 ASN A C 1
ATOM 1515 O O . ASN A 1 193 ? 15.501 -11.421 -27.862 1.00 40.12 193 ASN A O 1
ATOM 1519 N N . GLY A 1 194 ? 17.207 -9.947 -27.879 1.00 32.94 194 GLY A N 1
ATOM 1520 C CA . GLY A 1 194 ? 17.890 -10.380 -26.672 1.00 32.94 194 GLY A CA 1
ATOM 1521 C C . GLY A 1 194 ? 18.472 -9.147 -26.001 1.00 32.94 194 GLY A C 1
ATOM 1522 O O . GLY A 1 194 ? 19.628 -8.804 -26.215 1.00 32.94 194 GLY A O 1
ATOM 1523 N N . THR A 1 195 ? 17.643 -8.440 -25.241 1.00 38.47 195 THR A N 1
ATOM 1524 C CA . THR A 1 195 ? 18.080 -7.416 -24.290 1.00 38.47 195 THR A CA 1
ATOM 1525 C C . THR A 1 195 ? 18.870 -8.095 -23.179 1.00 38.47 195 THR A C 1
ATOM 1527 O O . THR A 1 195 ? 18.285 -8.679 -22.270 1.00 38.47 195 THR A O 1
ATOM 1530 N N . VAL A 1 196 ? 20.196 -8.019 -23.256 1.00 36.09 196 VAL A N 1
ATOM 1531 C CA . VAL A 1 196 ? 21.074 -8.168 -22.094 1.00 36.09 196 VAL A CA 1
ATOM 1532 C C . VAL A 1 196 ? 21.695 -6.799 -21.866 1.00 36.09 196 VAL A C 1
ATOM 1534 O O . VAL A 1 196 ? 22.600 -6.377 -22.584 1.00 36.09 196 VAL A O 1
ATOM 1537 N N . SER A 1 197 ? 21.129 -6.072 -20.907 1.00 45.59 197 SER A N 1
ATOM 1538 C CA . SER A 1 197 ? 21.694 -4.830 -20.395 1.00 45.59 197 SER A CA 1
ATOM 1539 C C . SER A 1 197 ? 23.025 -5.144 -19.717 1.00 45.59 197 SER A C 1
ATOM 1541 O O . SER A 1 197 ? 23.045 -5.662 -18.607 1.00 45.59 197 SER A O 1
ATOM 1543 N N . SER A 1 198 ? 24.129 -4.820 -20.385 1.00 37.03 198 SER A N 1
ATOM 1544 C CA . SER A 1 198 ? 25.452 -4.740 -19.770 1.00 37.03 198 SER A CA 1
ATOM 1545 C C . SER A 1 198 ? 25.728 -3.275 -19.458 1.00 37.03 198 SER A C 1
ATOM 1547 O O . SER A 1 198 ? 26.023 -2.483 -20.355 1.00 37.03 198 SER A O 1
ATOM 1549 N N . ARG A 1 199 ? 25.604 -2.908 -18.183 1.00 46.03 199 ARG A N 1
ATOM 1550 C CA . ARG A 1 199 ? 26.061 -1.618 -17.665 1.00 46.03 199 ARG A CA 1
ATOM 1551 C C . ARG A 1 199 ? 27.579 -1.662 -17.473 1.00 46.03 199 ARG A C 1
ATOM 1553 O O . ARG A 1 199 ? 28.106 -2.608 -16.917 1.00 46.03 199 ARG A O 1
ATOM 1560 N N . ASN A 1 200 ? 28.220 -0.575 -17.895 1.00 43.56 200 ASN A N 1
ATOM 1561 C CA . ASN A 1 200 ? 29.506 -0.047 -17.435 1.00 43.56 200 ASN A CA 1
ATOM 1562 C C . ASN A 1 200 ? 30.789 -0.879 -17.621 1.00 43.56 200 ASN A C 1
ATOM 1564 O O . ASN A 1 200 ? 31.223 -1.602 -16.738 1.00 43.56 200 ASN A O 1
ATOM 1568 N N . ALA A 1 201 ? 31.528 -0.539 -18.679 1.00 35.06 201 ALA A N 1
ATOM 1569 C CA . ALA A 1 201 ? 32.985 -0.405 -18.615 1.00 35.06 201 ALA A CA 1
ATOM 1570 C C . ALA A 1 201 ? 33.409 0.764 -19.519 1.00 35.06 201 ALA A C 1
ATOM 1572 O O . ALA A 1 201 ? 33.820 0.596 -20.666 1.00 35.06 201 ALA A O 1
ATOM 1573 N N . ALA A 1 202 ? 33.238 1.988 -19.017 1.00 43.03 202 ALA A N 1
ATOM 1574 C CA . ALA A 1 202 ? 33.831 3.174 -19.620 1.00 43.03 202 ALA A CA 1
ATOM 1575 C C . ALA A 1 202 ? 35.331 3.186 -19.291 1.00 43.03 202 ALA A C 1
ATOM 1577 O O . ALA A 1 202 ? 35.758 3.805 -18.323 1.00 43.03 202 ALA A O 1
ATOM 1578 N N . ALA A 1 203 ? 36.124 2.479 -20.093 1.00 40.50 203 ALA A N 1
ATOM 1579 C CA . ALA A 1 203 ? 37.561 2.690 -20.164 1.00 40.50 203 ALA A CA 1
ATOM 1580 C C . ALA A 1 203 ? 37.847 3.559 -21.392 1.00 40.50 203 ALA A C 1
ATOM 1582 O O . ALA A 1 203 ? 37.526 3.209 -22.526 1.00 40.50 203 ALA A O 1
ATOM 1583 N N . THR A 1 204 ? 38.415 4.731 -21.139 1.00 49.94 204 THR A N 1
ATOM 1584 C CA . THR A 1 204 ? 39.030 5.624 -22.119 1.00 49.94 204 THR A CA 1
ATOM 1585 C C . THR A 1 204 ? 40.020 4.851 -22.994 1.00 49.94 204 THR A C 1
ATOM 1587 O O . THR A 1 204 ? 41.116 4.529 -22.543 1.00 49.94 204 THR A O 1
ATOM 1590 N N . VAL A 1 205 ? 39.647 4.554 -24.241 1.00 46.91 205 VAL A N 1
ATOM 1591 C CA . VAL A 1 205 ? 40.557 3.985 -25.243 1.00 46.91 205 VAL A CA 1
ATOM 1592 C C . VAL A 1 205 ? 40.855 5.059 -26.280 1.00 46.91 205 VAL A C 1
ATOM 1594 O O . VAL A 1 205 ? 39.997 5.429 -27.083 1.00 46.91 205 VAL A O 1
ATOM 1597 N N . SER A 1 206 ? 42.086 5.569 -26.223 1.00 38.03 206 SER A N 1
ATOM 1598 C CA . SER A 1 206 ? 42.704 6.357 -27.283 1.00 38.03 206 SER A CA 1
ATOM 1599 C C . SER A 1 206 ? 42.635 5.600 -28.604 1.00 38.03 206 SER A C 1
ATOM 1601 O O . SER A 1 206 ? 43.022 4.438 -28.706 1.00 38.03 206 SER A O 1
ATOM 1603 N N . THR A 1 207 ? 42.154 6.291 -29.628 1.00 43.72 207 THR A N 1
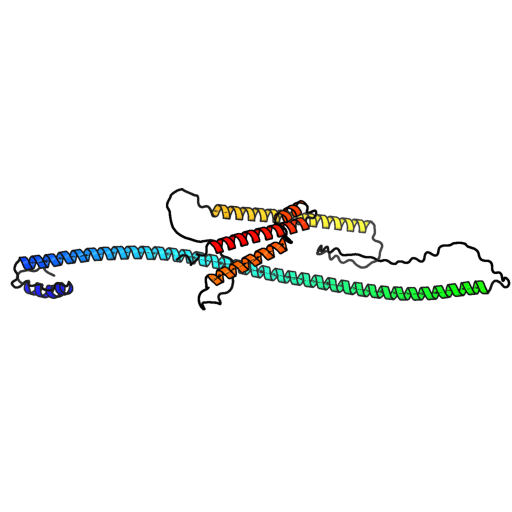ATOM 1604 C CA . THR A 1 207 ? 42.236 5.883 -31.024 1.00 43.72 207 THR A CA 1
ATOM 1605 C C . THR A 1 207 ? 43.693 5.913 -31.472 1.00 43.72 207 THR A C 1
ATOM 1607 O O . THR A 1 207 ? 44.191 6.974 -31.840 1.00 43.72 207 THR A O 1
ATOM 1610 N N . ASP A 1 208 ? 44.368 4.768 -31.468 1.00 38.34 208 ASP A N 1
ATOM 1611 C CA . ASP A 1 208 ? 45.606 4.607 -32.223 1.00 38.34 208 ASP A CA 1
ATOM 1612 C C . ASP A 1 208 ? 45.653 3.220 -32.867 1.00 38.34 208 ASP A C 1
ATOM 1614 O O . ASP A 1 208 ? 45.579 2.181 -32.213 1.00 38.34 208 ASP A O 1
ATOM 1618 N N . THR A 1 209 ? 45.717 3.211 -34.195 1.00 45.72 209 THR A N 1
ATOM 1619 C CA . THR A 1 209 ? 45.605 2.003 -35.023 1.00 45.72 209 THR A CA 1
ATOM 1620 C C . THR A 1 209 ? 46.981 1.345 -35.133 1.00 45.72 209 THR A C 1
ATOM 1622 O O . THR A 1 209 ? 47.588 1.315 -36.201 1.00 45.72 209 THR A O 1
ATOM 1625 N N . ARG A 1 210 ? 47.515 0.843 -34.015 1.00 56.84 210 ARG A N 1
ATOM 1626 C CA . ARG A 1 210 ? 48.671 -0.066 -34.010 1.00 56.84 210 ARG A CA 1
ATOM 1627 C C . ARG A 1 210 ? 48.186 -1.473 -33.686 1.00 56.84 210 ARG A C 1
ATOM 1629 O O . ARG A 1 210 ? 47.361 -1.672 -32.805 1.00 56.84 210 ARG A O 1
ATOM 1636 N N . ARG A 1 211 ? 48.669 -2.451 -34.454 1.00 62.41 211 ARG A N 1
ATOM 1637 C CA . ARG A 1 211 ? 48.381 -3.879 -34.277 1.00 62.41 211 ARG A CA 1
ATOM 1638 C C . ARG A 1 211 ? 48.713 -4.263 -32.830 1.00 62.41 211 ARG A C 1
ATOM 1640 O O . ARG A 1 211 ? 49.893 -4.259 -32.488 1.00 62.41 211 ARG A O 1
ATOM 1647 N N . ALA A 1 212 ? 47.683 -4.542 -32.027 1.00 65.38 212 ALA A N 1
ATOM 1648 C CA . ALA A 1 212 ? 47.828 -4.855 -30.608 1.00 65.38 212 ALA A CA 1
ATOM 1649 C C . ALA A 1 212 ? 48.882 -5.948 -30.414 1.00 65.38 212 ALA A C 1
ATOM 1651 O O . ALA A 1 212 ? 48.877 -6.967 -31.119 1.00 65.38 212 ALA A O 1
ATOM 1652 N N . THR A 1 213 ? 49.827 -5.708 -29.511 1.00 79.12 213 THR A N 1
ATOM 1653 C CA . THR A 1 213 ? 50.895 -6.674 -29.248 1.00 79.12 213 THR A CA 1
ATOM 1654 C C . THR A 1 213 ? 50.322 -7.903 -28.536 1.00 79.12 213 THR A C 1
ATOM 1656 O O . THR A 1 213 ? 49.281 -7.839 -27.882 1.00 79.12 213 THR A O 1
ATOM 1659 N N . LYS A 1 214 ? 50.980 -9.064 -28.656 1.00 80.75 214 LYS A N 1
ATOM 1660 C CA . LYS A 1 214 ? 50.528 -10.302 -27.988 1.00 80.75 214 LYS A CA 1
ATOM 1661 C C . LYS A 1 214 ? 50.356 -10.104 -26.470 1.00 80.75 214 LYS A C 1
ATOM 1663 O O . LYS A 1 214 ? 49.415 -10.639 -25.897 1.00 80.75 214 LYS A O 1
ATOM 1668 N N . ALA A 1 215 ? 51.212 -9.282 -25.862 1.00 81.00 215 ALA A N 1
ATOM 1669 C CA . ALA A 1 215 ? 51.141 -8.920 -24.449 1.00 81.00 215 ALA A CA 1
ATOM 1670 C C . ALA A 1 215 ? 49.897 -8.076 -24.107 1.00 81.00 215 ALA A C 1
ATOM 1672 O O . ALA A 1 215 ? 49.249 -8.336 -23.100 1.00 81.00 215 ALA A O 1
ATOM 1673 N N . GLU A 1 216 ? 49.507 -7.123 -24.961 1.00 80.19 216 GLU A N 1
ATOM 1674 C CA . GLU A 1 216 ? 48.279 -6.329 -24.773 1.00 80.19 216 GLU A CA 1
ATOM 1675 C C . GLU A 1 216 ? 47.017 -7.194 -24.883 1.00 80.19 216 GLU A C 1
ATOM 1677 O O . GLU A 1 216 ? 46.071 -7.017 -24.121 1.00 80.19 216 GLU A O 1
ATOM 1682 N N . LEU A 1 217 ? 46.999 -8.166 -25.801 1.00 77.44 217 LEU A N 1
ATOM 1683 C CA . LEU A 1 217 ? 45.898 -9.128 -25.926 1.00 77.44 217 LEU A CA 1
ATOM 1684 C C . LEU A 1 217 ? 45.791 -10.051 -24.705 1.00 77.44 217 LEU A C 1
ATOM 1686 O O . LEU A 1 217 ? 44.682 -10.323 -24.247 1.00 77.44 217 LEU A O 1
ATOM 1690 N N . GLU A 1 218 ? 46.922 -10.507 -24.163 1.00 86.81 218 GLU A N 1
ATOM 1691 C CA . GLU A 1 218 ? 46.964 -11.288 -22.921 1.00 86.81 218 GLU A CA 1
ATOM 1692 C C . GLU A 1 218 ? 46.490 -10.458 -21.717 1.00 86.81 218 GLU A C 1
ATOM 1694 O O . GLU A 1 218 ? 45.737 -10.963 -20.885 1.00 86.81 218 GLU A O 1
ATOM 1699 N N . GLU A 1 219 ? 46.841 -9.172 -21.653 1.00 89.19 219 GLU A N 1
ATOM 1700 C CA . GLU A 1 219 ? 46.379 -8.259 -20.603 1.00 89.19 219 GLU A CA 1
ATOM 1701 C C . GLU A 1 219 ? 44.875 -7.959 -20.710 1.00 89.19 219 GLU A C 1
ATOM 1703 O O . GLU A 1 219 ? 44.167 -7.953 -19.702 1.00 89.19 219 GLU A O 1
ATOM 1708 N N . ILE A 1 220 ? 44.354 -7.775 -21.928 1.00 83.06 220 ILE A N 1
ATOM 1709 C CA . ILE A 1 220 ? 42.913 -7.625 -22.172 1.00 83.06 220 ILE A CA 1
ATOM 1710 C C . ILE A 1 220 ? 42.173 -8.903 -21.774 1.00 83.06 220 ILE A C 1
ATOM 1712 O O . ILE A 1 220 ? 41.168 -8.826 -21.072 1.00 83.06 220 ILE A O 1
ATOM 1716 N N . HIS A 1 221 ? 42.674 -10.076 -22.170 1.00 87.44 221 HIS A N 1
ATOM 1717 C CA . HIS A 1 221 ? 42.076 -11.353 -21.788 1.00 87.44 221 HIS A CA 1
ATOM 1718 C C . HIS A 1 221 ? 42.064 -11.526 -20.266 1.00 87.44 221 HIS A C 1
ATOM 1720 O O . HIS A 1 221 ? 41.039 -11.896 -19.700 1.00 87.44 221 HIS A O 1
ATOM 1726 N N . LYS A 1 222 ? 43.165 -11.180 -19.591 1.00 92.31 222 LYS A N 1
ATOM 1727 C CA . LYS A 1 222 ? 43.251 -11.215 -18.130 1.00 92.31 222 LYS A CA 1
ATOM 1728 C C . LYS A 1 222 ? 42.209 -10.304 -17.476 1.00 92.31 222 LYS A C 1
ATOM 1730 O O . LYS A 1 222 ? 41.480 -10.767 -16.609 1.00 92.31 222 LYS A O 1
ATOM 1735 N N . ARG A 1 223 ? 42.066 -9.056 -17.937 1.00 90.06 223 ARG A N 1
ATOM 1736 C CA . ARG A 1 223 ? 41.050 -8.123 -17.413 1.00 90.06 223 ARG A CA 1
ATOM 1737 C C . ARG A 1 223 ? 39.622 -8.604 -17.652 1.00 90.06 223 ARG A C 1
ATOM 1739 O O . ARG A 1 223 ? 38.768 -8.416 -16.796 1.00 90.06 223 ARG A O 1
ATOM 1746 N N . VAL A 1 224 ? 39.352 -9.219 -18.803 1.00 90.12 224 VAL A N 1
ATOM 1747 C CA . VAL A 1 224 ? 38.030 -9.791 -19.104 1.00 90.12 224 VAL A CA 1
ATOM 1748 C C . VAL A 1 224 ? 37.723 -10.966 -18.176 1.00 90.12 224 VAL A C 1
ATOM 1750 O O . VAL A 1 224 ? 36.605 -11.063 -17.678 1.00 90.12 224 VAL A O 1
ATOM 1753 N N . VAL A 1 225 ? 38.705 -11.831 -17.906 1.00 92.25 225 VAL A N 1
ATOM 1754 C CA . VAL A 1 225 ? 38.554 -12.938 -16.950 1.00 92.25 225 VAL A CA 1
ATOM 1755 C C . VAL A 1 225 ? 38.348 -12.407 -15.530 1.00 92.25 225 VAL A C 1
ATOM 1757 O O . VAL A 1 225 ? 37.421 -12.849 -14.863 1.00 92.25 225 VAL A O 1
ATOM 1760 N N . GLU A 1 226 ? 39.135 -11.421 -15.094 1.00 91.69 226 GLU A N 1
ATOM 1761 C CA . GLU A 1 226 ? 38.991 -10.783 -13.777 1.00 91.69 226 GLU A CA 1
ATOM 1762 C C . GLU A 1 226 ? 37.610 -10.126 -13.606 1.00 91.69 226 GLU A C 1
ATOM 1764 O O . GLU A 1 226 ? 36.969 -10.307 -12.572 1.00 91.69 226 GLU A O 1
ATOM 1769 N N . ALA A 1 227 ? 37.109 -9.422 -14.627 1.00 86.81 227 ALA A N 1
ATOM 1770 C CA . ALA A 1 227 ? 35.765 -8.842 -14.611 1.00 86.81 227 ALA A CA 1
ATOM 1771 C C . ALA A 1 227 ? 34.677 -9.925 -14.537 1.00 86.81 227 ALA A C 1
ATOM 1773 O O . ALA A 1 227 ? 33.755 -9.827 -13.736 1.00 86.81 227 ALA A O 1
ATOM 1774 N N . TYR A 1 228 ? 34.819 -11.001 -15.313 1.00 93.31 228 TYR A N 1
ATOM 1775 C CA . TYR A 1 228 ? 33.874 -12.116 -15.286 1.00 93.31 228 TYR A CA 1
ATOM 1776 C C . TYR A 1 228 ? 33.868 -12.852 -13.935 1.00 93.31 228 TYR A C 1
ATOM 1778 O O . TYR A 1 228 ? 32.821 -13.288 -13.455 1.00 93.31 228 TYR A O 1
ATOM 1786 N N . GLU A 1 229 ? 35.032 -13.002 -13.303 1.00 90.81 229 GLU A N 1
ATOM 1787 C CA . GLU A 1 229 ? 35.151 -13.586 -11.967 1.00 90.81 229 GLU A CA 1
ATOM 1788 C C . GLU A 1 229 ? 34.551 -12.681 -10.885 1.00 90.81 229 GLU A C 1
ATOM 1790 O O . GLU A 1 229 ? 33.887 -13.196 -9.982 1.00 90.81 229 GLU A O 1
ATOM 1795 N N . ALA A 1 230 ? 34.719 -11.361 -10.998 1.00 90.44 230 ALA A N 1
ATOM 1796 C CA . ALA A 1 230 ? 34.088 -10.388 -10.110 1.00 90.44 230 ALA A CA 1
ATOM 1797 C C . ALA A 1 230 ? 32.554 -10.431 -10.226 1.00 90.44 230 ALA A C 1
ATOM 1799 O O . ALA A 1 230 ? 31.876 -10.617 -9.214 1.00 90.44 230 ALA A O 1
ATOM 1800 N N . ASP A 1 231 ? 32.014 -10.396 -11.448 1.00 90.50 231 ASP A N 1
ATOM 1801 C CA . ASP A 1 231 ? 30.570 -10.495 -11.705 1.00 90.50 231 ASP A CA 1
ATOM 1802 C C . ASP A 1 231 ? 29.991 -11.813 -11.164 1.00 90.50 231 ASP A C 1
ATOM 1804 O O . ASP A 1 231 ? 28.906 -11.864 -10.580 1.00 90.50 231 ASP A O 1
ATOM 1808 N N . LYS A 1 232 ? 30.734 -12.916 -11.316 1.00 91.94 232 LYS A N 1
ATOM 1809 C CA . LYS A 1 232 ? 30.349 -14.218 -10.764 1.00 91.94 232 LYS A CA 1
ATOM 1810 C C . LYS A 1 232 ? 30.303 -14.201 -9.234 1.00 91.94 232 LYS A C 1
ATOM 1812 O O . LYS A 1 232 ? 29.412 -14.830 -8.660 1.00 91.94 232 LYS A O 1
ATOM 1817 N N . GLN A 1 233 ? 31.246 -13.532 -8.572 1.00 90.69 233 GLN A N 1
ATOM 1818 C CA . GLN A 1 233 ? 31.252 -13.402 -7.113 1.00 90.69 233 GLN A CA 1
ATOM 1819 C C . GLN A 1 233 ? 30.095 -12.527 -6.621 1.00 90.69 233 GLN A C 1
ATOM 1821 O O . GLN A 1 233 ? 29.432 -12.910 -5.657 1.00 90.69 233 GLN A O 1
ATOM 1826 N N . GLU A 1 234 ? 29.801 -11.417 -7.298 1.00 87.69 234 GLU A N 1
ATOM 1827 C CA . GLU A 1 234 ? 28.657 -10.550 -6.986 1.00 87.69 234 GLU A CA 1
ATOM 1828 C C . GLU A 1 234 ? 27.334 -11.318 -7.122 1.00 87.69 234 GLU A C 1
ATOM 1830 O O . GLU A 1 234 ? 26.551 -11.385 -6.176 1.00 87.69 234 GLU A O 1
ATOM 1835 N N . LEU A 1 235 ? 27.147 -12.058 -8.221 1.00 88.56 235 LEU A N 1
ATOM 1836 C CA . LEU A 1 235 ? 25.975 -12.921 -8.416 1.00 88.56 235 LEU A CA 1
ATOM 1837 C C . LEU A 1 235 ? 25.828 -14.007 -7.341 1.00 88.56 235 LEU A C 1
ATOM 1839 O O . LEU A 1 235 ? 24.708 -14.412 -7.007 1.00 88.56 235 LEU A O 1
ATOM 1843 N N . GLN A 1 236 ? 26.940 -14.524 -6.814 1.00 90.25 236 GLN A N 1
ATOM 1844 C CA . GLN A 1 236 ? 26.925 -15.485 -5.711 1.00 90.25 236 GLN A CA 1
ATOM 1845 C C . GLN A 1 236 ? 26.556 -14.821 -4.380 1.00 90.25 236 GLN A C 1
ATOM 1847 O O . GLN A 1 236 ? 25.799 -15.415 -3.607 1.00 90.25 236 GLN A O 1
ATOM 1852 N N . GLN A 1 237 ? 27.044 -13.605 -4.123 1.00 91.12 237 GLN A N 1
ATOM 1853 C CA . GLN A 1 237 ? 26.687 -12.816 -2.941 1.00 91.12 237 GLN A CA 1
ATOM 1854 C C . GLN A 1 237 ? 25.206 -12.430 -2.960 1.00 91.12 237 GLN A C 1
ATOM 1856 O O . GLN A 1 237 ? 24.508 -12.662 -1.972 1.00 91.12 237 GLN A O 1
ATOM 1861 N N . ASP A 1 238 ? 24.698 -11.965 -4.099 1.00 87.12 238 ASP A N 1
ATOM 1862 C CA . ASP A 1 238 ? 23.285 -11.637 -4.284 1.00 87.12 238 ASP A CA 1
ATOM 1863 C C . ASP A 1 238 ? 22.396 -12.867 -4.112 1.00 87.12 238 ASP A C 1
ATOM 1865 O O . ASP A 1 238 ? 21.387 -12.819 -3.410 1.00 87.12 238 ASP A O 1
ATOM 1869 N N . ASN A 1 239 ? 22.790 -14.017 -4.668 1.00 87.44 239 ASN A N 1
ATOM 1870 C CA . ASN A 1 239 ? 22.072 -15.271 -4.427 1.00 87.44 239 ASN A CA 1
ATOM 1871 C C . ASN A 1 239 ? 22.056 -15.659 -2.943 1.00 87.44 239 ASN A C 1
ATOM 1873 O O . ASN A 1 239 ? 21.040 -16.154 -2.451 1.00 87.44 239 ASN A O 1
ATOM 1877 N N . ALA A 1 240 ? 23.158 -15.459 -2.219 1.00 92.38 240 ALA A N 1
ATOM 1878 C CA . ALA A 1 240 ? 23.211 -15.724 -0.785 1.00 92.38 240 ALA A CA 1
ATOM 1879 C C . ALA A 1 240 ? 22.303 -14.761 0.001 1.00 92.38 240 ALA A C 1
ATOM 1881 O O . ALA A 1 240 ? 21.562 -15.201 0.884 1.00 92.38 240 ALA A O 1
ATOM 1882 N N . ALA A 1 241 ? 22.298 -13.475 -0.358 1.00 89.62 241 ALA A N 1
ATOM 1883 C CA . ALA A 1 241 ? 21.427 -12.467 0.234 1.00 89.62 241 ALA A CA 1
ATOM 1884 C C . ALA A 1 241 ? 19.943 -12.768 -0.031 1.00 89.62 241 ALA A C 1
ATOM 1886 O O . ALA A 1 241 ? 19.137 -12.755 0.898 1.00 89.62 241 ALA A O 1
ATOM 1887 N N . LEU A 1 242 ? 19.586 -13.135 -1.265 1.00 90.94 242 LEU A N 1
ATOM 1888 C CA . LEU A 1 242 ? 18.224 -13.521 -1.641 1.00 90.94 242 LEU A CA 1
ATOM 1889 C C . LEU A 1 242 ? 17.751 -14.764 -0.885 1.00 90.94 242 LEU A C 1
ATOM 1891 O O . LEU A 1 242 ? 16.626 -14.788 -0.392 1.00 90.94 242 LEU A O 1
ATOM 1895 N N . ARG A 1 243 ? 18.609 -15.780 -0.730 1.00 94.00 243 ARG A N 1
ATOM 1896 C CA . ARG A 1 243 ? 18.294 -16.963 0.088 1.00 94.00 243 ARG A CA 1
ATOM 1897 C C . ARG A 1 243 ? 18.054 -16.602 1.550 1.00 94.00 243 ARG A C 1
ATOM 1899 O O . ARG A 1 243 ? 17.160 -17.173 2.166 1.00 94.00 243 ARG A O 1
ATOM 1906 N N . LYS A 1 244 ? 18.818 -15.651 2.095 1.00 94.06 244 LYS A N 1
ATOM 1907 C CA . LYS A 1 244 ? 18.628 -15.158 3.463 1.00 94.06 244 LYS A CA 1
ATOM 1908 C C . LYS A 1 244 ? 17.284 -14.444 3.619 1.00 94.06 244 LYS A C 1
ATOM 1910 O O . LYS A 1 244 ? 16.525 -14.803 4.508 1.00 94.06 244 LYS A O 1
ATOM 1915 N N . VAL A 1 245 ? 16.958 -13.514 2.717 1.00 93.00 245 VAL A N 1
ATOM 1916 C CA . VAL A 1 245 ? 15.662 -12.810 2.716 1.00 93.00 245 VAL A CA 1
ATOM 1917 C C . VAL A 1 245 ? 14.501 -13.791 2.573 1.00 93.00 245 VAL A C 1
ATOM 1919 O O . VAL A 1 245 ? 13.503 -13.669 3.273 1.00 93.00 245 VAL A O 1
ATOM 1922 N N . LEU A 1 246 ? 14.638 -14.795 1.706 1.00 92.38 246 LEU A N 1
ATOM 1923 C CA . LEU A 1 246 ? 13.626 -15.831 1.533 1.00 92.38 246 LEU A CA 1
ATOM 1924 C C . LEU A 1 246 ? 13.436 -16.659 2.809 1.00 92.38 246 LEU A C 1
ATOM 1926 O O . LEU A 1 246 ? 12.301 -16.918 3.194 1.00 92.38 246 LEU A O 1
ATOM 1930 N N . HIS A 1 247 ? 14.520 -17.025 3.494 1.00 94.38 247 HIS A N 1
ATOM 1931 C CA . HIS A 1 247 ? 14.443 -17.718 4.778 1.00 94.38 247 HIS A CA 1
ATOM 1932 C C . HIS A 1 247 ? 13.818 -16.838 5.874 1.00 94.38 247 HIS A C 1
ATOM 1934 O O . HIS A 1 247 ? 13.039 -17.331 6.687 1.00 94.38 247 HIS A O 1
ATOM 1940 N N . ASP A 1 248 ? 14.136 -15.543 5.913 1.00 88.44 248 ASP A N 1
ATOM 1941 C CA . ASP A 1 248 ? 13.557 -14.611 6.885 1.00 88.44 248 ASP A CA 1
ATOM 1942 C C . ASP A 1 248 ? 12.057 -14.395 6.625 1.00 88.44 248 ASP A C 1
ATOM 1944 O O . ASP A 1 248 ? 11.267 -14.501 7.556 1.00 88.44 248 ASP A O 1
ATOM 1948 N N . LEU A 1 249 ? 11.638 -14.238 5.365 1.00 90.38 249 LEU A N 1
ATOM 1949 C CA . LEU A 1 249 ? 10.220 -14.183 4.985 1.00 90.38 249 LEU A CA 1
ATOM 1950 C C . LEU A 1 249 ? 9.479 -15.487 5.300 1.00 90.38 249 LEU A C 1
ATOM 1952 O O . LEU A 1 249 ? 8.339 -15.458 5.757 1.00 90.38 249 LEU A O 1
ATOM 1956 N N . GLN A 1 250 ? 10.112 -16.640 5.074 1.00 91.94 250 GLN A N 1
ATOM 1957 C CA . GLN A 1 250 ? 9.547 -17.933 5.461 1.00 91.94 250 GLN A CA 1
ATOM 1958 C C . GLN A 1 250 ? 9.394 -18.044 6.981 1.00 91.94 250 GLN A C 1
ATOM 1960 O O . GLN A 1 250 ? 8.364 -18.530 7.444 1.00 91.94 250 GLN A O 1
ATOM 1965 N N . ARG A 1 251 ? 10.371 -17.558 7.759 1.00 90.00 251 ARG A N 1
ATOM 1966 C CA . ARG A 1 251 ? 10.283 -17.499 9.225 1.00 90.00 251 ARG A CA 1
ATOM 1967 C C . ARG A 1 251 ? 9.146 -16.579 9.668 1.00 90.00 251 ARG A C 1
ATOM 1969 O O . ARG A 1 251 ? 8.312 -17.017 10.445 1.00 90.00 251 ARG A O 1
ATOM 1976 N N . GLU A 1 252 ? 9.054 -15.368 9.122 1.00 89.75 252 GLU A N 1
ATOM 1977 C CA . GLU A 1 252 ? 7.959 -14.434 9.417 1.00 89.75 252 GLU A CA 1
ATOM 1978 C C . GLU A 1 252 ? 6.592 -15.034 9.071 1.00 89.75 252 GLU A C 1
ATOM 1980 O O . GLU A 1 252 ? 5.634 -14.888 9.828 1.00 89.75 252 GLU A O 1
ATOM 1985 N N . HIS A 1 253 ? 6.488 -15.760 7.956 1.00 84.31 253 HIS A N 1
ATOM 1986 C CA . HIS A 1 253 ? 5.252 -16.436 7.580 1.00 84.31 253 HIS A CA 1
ATOM 1987 C C . HIS A 1 253 ? 4.873 -17.545 8.574 1.00 84.31 253 HIS A C 1
ATOM 1989 O O . HIS A 1 253 ? 3.711 -17.646 8.968 1.00 84.31 253 HIS A O 1
ATOM 1995 N N . VAL A 1 254 ? 5.850 -18.336 9.023 1.00 88.69 254 VAL A N 1
ATOM 1996 C CA . VAL A 1 254 ? 5.660 -19.358 10.063 1.00 88.69 254 VAL A CA 1
ATOM 1997 C C . VAL A 1 254 ? 5.291 -18.722 11.406 1.00 88.69 254 VAL A C 1
ATOM 1999 O O . VAL A 1 254 ? 4.384 -19.213 12.072 1.00 88.69 254 VAL A O 1
ATOM 2002 N N . ASP A 1 255 ? 5.916 -17.609 11.786 1.00 80.81 255 ASP A N 1
ATOM 2003 C CA . ASP A 1 255 ? 5.613 -16.878 13.021 1.00 80.81 255 ASP A CA 1
ATOM 2004 C C . ASP A 1 255 ? 4.206 -16.268 12.990 1.00 80.81 255 ASP A C 1
ATOM 2006 O O . ASP A 1 255 ? 3.498 -16.295 13.996 1.00 80.81 255 ASP A O 1
ATOM 2010 N N . LEU A 1 256 ? 3.749 -15.782 11.832 1.00 81.44 256 LEU A N 1
ATOM 2011 C CA . LEU A 1 256 ? 2.376 -15.308 11.642 1.00 81.44 256 LEU A CA 1
ATOM 2012 C C . LEU A 1 256 ? 1.355 -16.447 11.735 1.00 81.44 256 LEU A C 1
ATOM 2014 O O . LEU A 1 256 ? 0.295 -16.263 12.333 1.00 81.44 256 LEU A O 1
ATOM 2018 N N . LEU A 1 257 ? 1.666 -17.622 11.182 1.00 78.94 257 LEU A N 1
ATOM 2019 C CA . LEU A 1 257 ? 0.805 -18.803 11.282 1.00 78.94 257 LEU A CA 1
ATOM 2020 C C . LEU A 1 257 ? 0.760 -19.351 12.717 1.00 78.94 257 LEU A C 1
ATOM 2022 O O . LEU A 1 257 ? -0.321 -19.638 13.228 1.00 78.94 257 LEU A O 1
ATOM 2026 N N . ASN A 1 258 ? 1.903 -19.412 13.403 1.00 74.50 258 ASN A N 1
ATOM 2027 C CA . ASN A 1 258 ? 2.002 -19.872 14.790 1.00 74.50 258 ASN A CA 1
ATOM 2028 C C . ASN A 1 258 ? 1.422 -18.855 15.790 1.00 74.50 258 ASN A C 1
ATOM 2030 O O . ASN A 1 258 ? 0.811 -19.245 16.781 1.00 74.50 258 ASN A O 1
ATOM 2034 N N . GLY A 1 259 ? 1.539 -17.552 15.518 1.00 60.31 259 GLY A N 1
ATOM 2035 C CA . GLY A 1 259 ? 0.908 -16.484 16.298 1.00 60.31 259 GLY A CA 1
ATOM 2036 C C . GLY A 1 259 ? -0.615 -16.407 16.128 1.00 60.31 259 GLY A C 1
ATOM 2037 O O . GLY A 1 259 ? -1.295 -15.812 16.963 1.00 60.31 259 GLY A O 1
ATOM 2038 N N . CYS A 1 260 ? -1.169 -17.036 15.082 1.00 46.91 260 CYS A N 1
ATOM 2039 C CA . CYS A 1 260 ? -2.612 -17.142 14.834 1.00 46.91 260 CYS A CA 1
ATOM 2040 C C . CYS A 1 260 ? -3.264 -18.375 15.500 1.00 46.91 260 CYS A C 1
ATOM 2042 O O . CYS A 1 260 ? -4.469 -18.600 15.367 1.00 46.91 260 CYS A O 1
ATOM 2044 N N . HIS A 1 261 ? -2.502 -19.154 16.273 1.00 41.44 261 HIS A N 1
ATOM 2045 C CA . HIS A 1 261 ? -3.028 -20.221 17.122 1.00 41.44 261 HIS A CA 1
ATOM 2046 C C . HIS A 1 261 ? -2.712 -19.957 18.599 1.00 41.44 261 HIS A C 1
ATOM 2048 O O . HIS A 1 261 ? -1.716 -20.462 19.120 1.00 41.44 261 HIS A O 1
ATOM 2054 N N . PRO A 1 262 ? -3.570 -19.222 19.336 1.00 37.75 262 PRO A N 1
ATOM 2055 C CA . PRO A 1 262 ? -3.613 -19.423 20.772 1.00 37.75 262 PRO A CA 1
ATOM 2056 C C . PRO A 1 262 ? -4.043 -20.874 21.010 1.00 37.75 262 PRO A C 1
ATOM 2058 O O . PRO A 1 262 ? -5.030 -21.346 20.446 1.00 37.75 262 PRO A O 1
ATOM 2061 N N . ALA A 1 263 ? -3.241 -21.577 21.803 1.00 38.41 263 ALA A N 1
ATOM 2062 C CA . ALA A 1 263 ? -3.427 -22.960 22.202 1.00 38.41 263 ALA A CA 1
ATOM 2063 C C . ALA A 1 263 ? -4.907 -23.314 22.427 1.00 38.41 263 ALA A C 1
ATOM 2065 O O . ALA A 1 263 ? -5.587 -22.731 23.274 1.00 38.41 263 ALA A O 1
ATOM 2066 N N . ALA A 1 264 ? -5.386 -24.301 21.671 1.00 36.41 264 ALA A N 1
ATOM 2067 C CA . ALA A 1 264 ? -6.667 -24.941 21.897 1.00 36.41 264 ALA A CA 1
ATOM 2068 C C . ALA A 1 264 ? -6.628 -25.691 23.240 1.00 36.41 264 ALA A C 1
ATOM 2070 O O . ALA A 1 264 ? -6.121 -26.808 23.329 1.00 36.41 264 ALA A O 1
ATOM 2071 N N . ALA A 1 265 ? -7.167 -25.067 24.287 1.00 32.16 265 ALA A N 1
ATOM 2072 C CA . ALA A 1 265 ? -7.716 -25.769 25.441 1.00 32.16 265 ALA A CA 1
ATOM 2073 C C . ALA A 1 265 ? -9.216 -26.035 25.180 1.00 32.16 265 ALA A C 1
ATOM 2075 O O . ALA A 1 265 ? -9.888 -25.166 24.617 1.00 32.16 265 ALA A O 1
ATOM 2076 N N . PRO A 1 266 ? -9.760 -27.213 25.540 1.00 44.75 266 PRO A N 1
ATOM 2077 C CA . PRO A 1 266 ? -11.098 -27.613 25.127 1.00 44.75 266 PRO A CA 1
ATOM 2078 C C . PRO A 1 266 ? -12.149 -27.186 26.158 1.00 44.75 266 PRO A C 1
ATOM 2080 O O . PRO A 1 266 ? -12.080 -27.603 27.311 1.00 44.75 266 PRO A O 1
ATOM 2083 N N . SER A 1 267 ? -13.176 -26.441 25.744 1.00 29.97 267 SER A N 1
ATOM 2084 C CA . SER A 1 267 ? -14.504 -26.521 26.369 1.00 29.97 267 SER A CA 1
ATOM 2085 C C . SER A 1 267 ? -15.598 -25.881 25.509 1.00 29.97 267 SER A C 1
ATOM 2087 O O . SER A 1 267 ? -15.408 -24.858 24.855 1.00 29.97 267 SER A O 1
ATOM 2089 N N . ALA A 1 268 ? -16.748 -26.558 25.510 1.00 33.75 268 ALA A N 1
ATOM 2090 C CA . ALA A 1 268 ? -18.027 -26.188 24.910 1.00 33.75 268 ALA A CA 1
ATOM 2091 C C . ALA A 1 268 ? -18.431 -24.739 25.260 1.00 33.75 268 ALA A C 1
ATOM 2093 O O . ALA A 1 268 ? -18.125 -24.244 26.338 1.00 33.75 268 ALA A O 1
ATOM 2094 N N . THR A 1 269 ? -19.195 -24.000 24.458 1.00 29.84 269 THR A N 1
ATOM 2095 C CA . THR A 1 269 ? -20.615 -24.234 24.151 1.00 29.84 269 THR A CA 1
ATOM 2096 C C . THR A 1 269 ? -21.049 -23.203 23.092 1.00 29.84 269 THR A C 1
ATOM 2098 O O . THR A 1 269 ? -20.399 -22.181 22.900 1.00 29.84 269 THR A O 1
ATOM 2101 N N . ALA A 1 270 ? -22.131 -23.513 22.390 1.00 33.06 270 ALA A N 1
ATOM 2102 C CA . ALA A 1 270 ? -22.638 -22.901 21.170 1.00 33.06 270 ALA A CA 1
ATOM 2103 C C . ALA A 1 270 ? -22.902 -21.376 21.150 1.00 33.06 270 ALA A C 1
ATOM 2105 O O . ALA A 1 270 ? -23.196 -20.750 22.162 1.00 33.06 270 ALA A O 1
ATOM 2106 N N . ALA A 1 271 ? -22.971 -20.894 19.900 1.00 36.19 271 ALA A N 1
ATOM 2107 C CA . ALA A 1 271 ? -23.737 -19.753 19.388 1.00 36.19 271 ALA A CA 1
ATOM 2108 C C . ALA A 1 271 ? -23.226 -18.331 19.684 1.00 36.19 271 ALA A C 1
ATOM 2110 O O . ALA A 1 271 ? -23.565 -17.743 20.701 1.00 36.19 271 ALA A O 1
ATOM 2111 N N . ALA A 1 272 ? -22.536 -17.734 18.703 1.00 28.38 272 ALA A N 1
ATOM 2112 C CA . ALA A 1 272 ? -22.876 -16.421 18.137 1.00 28.38 272 ALA A CA 1
ATOM 2113 C C . ALA A 1 272 ? -21.839 -15.961 17.093 1.00 28.38 272 ALA A C 1
ATOM 2115 O O . ALA A 1 272 ? -20.638 -16.061 17.306 1.00 28.38 272 ALA A O 1
ATOM 2116 N N . ALA A 1 273 ? -22.370 -15.358 16.029 1.00 28.70 273 ALA A N 1
ATOM 2117 C CA . ALA A 1 273 ? -21.774 -14.336 15.169 1.00 28.70 273 ALA A CA 1
ATOM 2118 C C . ALA A 1 273 ? -20.651 -14.734 14.179 1.00 28.70 273 ALA A C 1
ATOM 2120 O O . ALA A 1 273 ? -19.535 -15.072 14.549 1.00 28.70 273 ALA A O 1
ATOM 2121 N N . THR A 1 274 ? -20.973 -14.853 12.887 1.00 35.59 274 THR A N 1
ATOM 2122 C CA . THR A 1 274 ? -20.827 -13.829 11.818 1.00 35.59 274 THR A CA 1
ATOM 2123 C C . THR A 1 274 ? -19.395 -13.363 11.510 1.00 35.59 274 THR A C 1
ATOM 2125 O O . THR A 1 274 ? -18.745 -12.704 12.309 1.00 35.59 274 THR A O 1
ATOM 2128 N N . THR A 1 275 ? -19.000 -13.601 10.250 1.00 43.09 275 THR A N 1
ATOM 2129 C CA . THR A 1 275 ? -18.208 -12.708 9.376 1.00 43.09 275 THR A CA 1
ATOM 2130 C C . THR A 1 275 ? -16.988 -11.999 9.968 1.00 43.09 275 THR A C 1
ATOM 2132 O O . THR A 1 275 ? -17.100 -10.908 10.523 1.00 43.09 275 THR A O 1
ATOM 2135 N N . ALA A 1 276 ? -15.797 -12.500 9.637 1.00 35.31 276 ALA A N 1
ATOM 2136 C CA . ALA A 1 276 ? -14.599 -11.672 9.533 1.00 35.31 276 ALA A CA 1
ATOM 2137 C C . ALA A 1 276 ? -13.608 -12.290 8.538 1.00 35.31 276 ALA A C 1
ATOM 2139 O O . ALA A 1 276 ? -13.110 -13.387 8.761 1.00 35.31 276 ALA A O 1
ATOM 2140 N N . GLY A 1 277 ? -13.303 -11.564 7.458 1.00 32.28 277 GLY A N 1
ATOM 2141 C CA . GLY A 1 277 ? -12.120 -11.841 6.643 1.00 32.28 277 GLY A CA 1
ATOM 2142 C C . GLY A 1 277 ? -12.282 -11.550 5.159 1.00 32.28 277 GLY A C 1
ATOM 2143 O O . GLY A 1 277 ? -12.444 -12.482 4.389 1.00 32.28 277 GLY A O 1
ATOM 2144 N N . LEU A 1 278 ? -12.225 -10.270 4.770 1.00 35.12 278 LEU A N 1
ATOM 2145 C CA . LEU A 1 278 ? -11.475 -9.780 3.598 1.00 35.12 278 LEU A CA 1
ATOM 2146 C C . LEU A 1 278 ? -11.651 -8.257 3.483 1.00 35.12 278 LEU A C 1
ATOM 2148 O O . LEU A 1 278 ? -12.592 -7.736 2.888 1.00 35.12 278 LEU A O 1
ATOM 2152 N N . LYS A 1 279 ? -10.715 -7.537 4.107 1.00 38.84 279 LYS A N 1
ATOM 2153 C CA . LYS A 1 279 ? -10.424 -6.129 3.830 1.00 38.84 279 LYS A CA 1
ATOM 2154 C C . LYS A 1 279 ? -9.434 -6.092 2.670 1.00 38.84 279 LYS A C 1
ATOM 2156 O O . LYS A 1 279 ? -8.365 -6.682 2.780 1.00 38.84 279 LYS A O 1
ATOM 2161 N N . GLY A 1 280 ? -9.753 -5.329 1.630 1.00 30.70 280 GLY A N 1
ATOM 2162 C CA . GLY A 1 280 ? -8.758 -4.866 0.669 1.00 30.70 280 GLY A CA 1
ATOM 2163 C C . GLY A 1 280 ? -9.293 -4.752 -0.746 1.00 30.70 280 GLY A C 1
ATOM 2164 O O . GLY A 1 280 ? -9.141 -5.681 -1.519 1.00 30.70 280 GLY A O 1
ATOM 2165 N N . LEU A 1 281 ? -9.898 -3.610 -1.071 1.00 34.28 281 LEU A N 1
ATOM 2166 C CA . LEU A 1 281 ? -9.591 -2.810 -2.261 1.00 34.28 281 LEU A CA 1
ATOM 2167 C C . LEU A 1 281 ? -10.309 -1.468 -2.093 1.00 34.28 281 LEU A C 1
ATOM 2169 O O . LEU A 1 281 ? -11.526 -1.406 -1.929 1.00 34.28 281 LEU A O 1
ATOM 2173 N N . GLY A 1 282 ? -9.518 -0.401 -2.029 1.00 35.34 282 GLY A N 1
ATOM 2174 C CA . GLY A 1 282 ? -10.007 0.955 -1.862 1.00 35.34 282 GLY A CA 1
ATOM 2175 C C . GLY A 1 282 ? -10.721 1.462 -3.109 1.00 35.34 282 GLY A C 1
ATOM 2176 O O . GLY A 1 282 ? -10.235 1.311 -4.226 1.00 35.34 282 GLY A O 1
ATOM 2177 N N . SER A 1 283 ? -11.837 2.146 -2.888 1.00 36.28 283 SER A N 1
ATOM 2178 C CA . SER A 1 283 ? -12.331 3.194 -3.773 1.00 36.28 283 SER A CA 1
ATOM 2179 C C . SER A 1 283 ? -13.097 4.217 -2.931 1.00 36.28 283 SER A C 1
ATOM 2181 O O . SER A 1 283 ? -14.093 3.870 -2.306 1.00 36.28 283 SER A O 1
ATOM 2183 N N . SER A 1 284 ? -12.541 5.429 -2.890 1.00 29.77 284 SER A N 1
ATOM 2184 C CA . SER A 1 284 ? -13.084 6.755 -2.539 1.00 29.77 284 SER A CA 1
ATOM 2185 C C . SER A 1 284 ? -14.466 6.875 -1.847 1.00 29.77 284 SER A C 1
ATOM 2187 O O . SER A 1 284 ? -15.453 6.335 -2.348 1.00 29.77 284 SER A O 1
ATOM 2189 N N . PRO A 1 285 ? -14.604 7.695 -0.780 1.00 38.38 285 PRO A N 1
ATOM 2190 C CA . PRO A 1 285 ? -15.890 8.018 -0.176 1.00 38.38 285 PRO A CA 1
ATOM 2191 C C . PRO A 1 285 ? -16.556 9.160 -0.957 1.00 38.38 285 PRO A C 1
ATOM 2193 O O . PRO A 1 285 ? -16.413 10.331 -0.621 1.00 38.38 285 PRO A O 1
ATOM 2196 N N . ALA A 1 286 ? -17.280 8.832 -2.024 1.00 32.53 286 ALA A N 1
ATOM 2197 C CA . ALA A 1 286 ? -18.122 9.801 -2.725 1.00 32.53 286 ALA A CA 1
ATOM 2198 C C . ALA A 1 286 ? -19.311 9.111 -3.401 1.00 32.53 286 ALA A C 1
ATOM 2200 O O . ALA A 1 286 ? -19.413 9.101 -4.620 1.00 32.53 286 ALA A O 1
ATOM 2201 N N . ALA A 1 287 ? -20.191 8.498 -2.607 1.00 31.38 287 ALA A N 1
ATOM 2202 C CA . ALA A 1 287 ? -21.568 8.189 -3.006 1.00 31.38 287 ALA A CA 1
ATOM 2203 C C . ALA A 1 287 ? -22.361 7.711 -1.783 1.00 31.38 287 ALA A C 1
ATOM 2205 O O . ALA A 1 287 ? -22.732 6.544 -1.666 1.00 31.38 287 ALA A O 1
ATOM 2206 N N . ALA A 1 288 ? -22.604 8.614 -0.833 1.00 33.62 288 ALA A N 1
ATOM 2207 C CA . ALA A 1 288 ? -23.684 8.395 0.111 1.00 33.62 288 ALA A CA 1
ATOM 2208 C C . ALA A 1 288 ? -25.018 8.613 -0.621 1.00 33.62 288 ALA A C 1
ATOM 2210 O O . ALA A 1 288 ? -25.331 9.721 -1.042 1.00 33.62 288 ALA A O 1
ATOM 2211 N N . ALA A 1 289 ? -25.772 7.522 -0.732 1.00 36.03 289 ALA A N 1
ATOM 2212 C CA . ALA A 1 289 ? -27.223 7.479 -0.608 1.00 36.03 289 ALA A CA 1
ATOM 2213 C C . ALA A 1 289 ? -28.062 8.317 -1.591 1.00 36.03 289 ALA A C 1
ATOM 2215 O O . ALA A 1 289 ? -28.620 9.356 -1.249 1.00 36.03 289 ALA A O 1
ATOM 2216 N N . VAL A 1 290 ? -28.329 7.723 -2.755 1.00 36.62 290 VAL A N 1
ATOM 2217 C CA . VAL A 1 290 ? -29.671 7.769 -3.347 1.00 36.62 290 VAL A CA 1
ATOM 2218 C C . VAL A 1 290 ? -30.136 6.321 -3.482 1.00 36.62 290 VAL A C 1
ATOM 2220 O O . VAL A 1 290 ? -29.595 5.599 -4.305 1.00 36.62 290 VAL A O 1
ATOM 2223 N N . LEU A 1 291 ? -31.085 5.930 -2.621 1.00 37.09 291 LEU A N 1
ATOM 2224 C CA . LEU A 1 291 ? -32.006 4.779 -2.701 1.00 37.09 291 LEU A CA 1
ATOM 2225 C C . LEU A 1 291 ? -31.394 3.380 -2.986 1.00 37.09 291 LEU A C 1
ATOM 2227 O O . LEU A 1 291 ? -30.736 3.138 -3.987 1.00 37.09 291 LEU A O 1
ATOM 2231 N N . GLY A 1 292 ? -31.642 2.444 -2.061 1.00 38.66 292 GLY A N 1
ATOM 2232 C CA . GLY A 1 292 ? -30.935 1.166 -1.886 1.00 38.66 292 GLY A CA 1
ATOM 2233 C C . GLY A 1 292 ? -30.730 0.272 -3.125 1.00 38.66 292 GLY A C 1
ATOM 2234 O O . GLY A 1 292 ? -31.538 0.289 -4.055 1.00 38.66 292 GLY A O 1
ATOM 2235 N N . PRO A 1 293 ? -29.675 -0.570 -3.134 1.00 49.50 293 PRO A N 1
ATOM 2236 C CA . PRO A 1 293 ? -29.445 -1.502 -4.226 1.00 49.50 293 PRO A CA 1
ATOM 2237 C C . PRO A 1 293 ? -30.516 -2.593 -4.189 1.00 49.50 293 PRO A C 1
ATOM 2239 O O . PRO A 1 293 ? -30.575 -3.413 -3.274 1.00 49.50 293 PRO A O 1
ATOM 2242 N N . ASN A 1 294 ? -31.375 -2.588 -5.203 1.00 67.19 294 ASN A N 1
ATOM 2243 C CA . ASN A 1 294 ? -32.334 -3.649 -5.463 1.00 67.19 294 ASN A CA 1
ATOM 2244 C C . ASN A 1 294 ? -31.571 -4.998 -5.529 1.00 67.19 294 ASN A C 1
ATOM 2246 O O . ASN A 1 294 ? -30.631 -5.103 -6.325 1.00 67.19 294 ASN A O 1
ATOM 2250 N N . PRO A 1 295 ? -31.914 -6.022 -4.720 1.00 65.31 295 PRO A N 1
ATOM 2251 C CA . PRO A 1 295 ? -31.173 -7.291 -4.659 1.00 65.31 295 PRO A CA 1
ATOM 2252 C C . PRO A 1 295 ? -31.058 -7.987 -6.025 1.00 65.31 295 PRO A C 1
ATOM 2254 O O . PRO A 1 295 ? -30.075 -8.674 -6.298 1.00 65.31 295 PRO A O 1
ATOM 2257 N N . ILE A 1 296 ? -32.016 -7.734 -6.921 1.00 72.38 296 ILE A N 1
ATOM 2258 C CA . ILE A 1 296 ? -32.014 -8.220 -8.305 1.00 72.38 296 ILE A CA 1
ATOM 2259 C C . ILE A 1 296 ? -30.861 -7.600 -9.113 1.00 72.38 296 ILE A C 1
ATOM 2261 O O . ILE A 1 296 ? -30.166 -8.307 -9.840 1.00 72.38 296 ILE A O 1
ATOM 2265 N N . ALA A 1 297 ? -30.597 -6.301 -8.946 1.00 74.00 297 ALA A N 1
ATOM 2266 C CA . ALA A 1 297 ? -29.504 -5.617 -9.636 1.00 74.00 297 ALA A CA 1
ATOM 2267 C C . ALA A 1 297 ? -28.128 -6.100 -9.144 1.00 74.00 297 ALA A C 1
ATOM 2269 O O . ALA A 1 297 ? -27.206 -6.254 -9.943 1.00 74.00 297 ALA A O 1
ATOM 2270 N N . ALA A 1 298 ? -28.001 -6.405 -7.847 1.00 74.25 298 ALA A N 1
ATOM 2271 C CA . ALA A 1 298 ? -26.784 -6.985 -7.280 1.00 74.25 298 ALA A CA 1
ATOM 2272 C C . ALA A 1 298 ? -26.521 -8.409 -7.810 1.00 74.25 298 ALA A C 1
ATOM 2274 O O . ALA A 1 298 ? -25.389 -8.732 -8.178 1.00 74.25 298 ALA A O 1
ATOM 2275 N N . LEU A 1 299 ? -27.564 -9.243 -7.918 1.00 79.19 299 LEU A N 1
ATOM 2276 C CA . LEU A 1 299 ? -27.473 -10.570 -8.540 1.00 79.19 299 LEU A CA 1
ATOM 2277 C C . LEU A 1 299 ? -27.060 -10.487 -10.011 1.00 79.19 299 LEU A C 1
ATOM 2279 O O . LEU A 1 299 ? -26.147 -11.200 -10.429 1.00 79.19 299 LEU A O 1
ATOM 2283 N N . GLN A 1 300 ? -27.662 -9.572 -10.771 1.00 83.81 300 GLN A N 1
ATOM 2284 C CA . GLN A 1 300 ? -27.334 -9.371 -12.180 1.00 83.81 300 GLN A CA 1
ATOM 2285 C C . GLN A 1 300 ? -25.899 -8.852 -12.369 1.00 83.81 300 GLN A C 1
ATOM 2287 O O . GLN A 1 300 ? -25.178 -9.304 -13.258 1.00 83.81 300 GLN A O 1
ATOM 2292 N N . GLN A 1 301 ? -25.427 -7.966 -11.487 1.00 82.06 301 GLN A N 1
ATOM 2293 C CA . GLN A 1 301 ? -24.042 -7.493 -11.501 1.00 82.06 301 GLN A CA 1
ATOM 2294 C C . GLN A 1 301 ? -23.040 -8.623 -11.215 1.00 82.06 301 GLN A C 1
ATOM 2296 O O . GLN A 1 301 ? -21.990 -8.688 -11.859 1.00 82.06 301 GLN A O 1
ATOM 2301 N N . MET A 1 302 ? -23.348 -9.531 -10.283 1.00 82.88 302 MET A N 1
ATOM 2302 C CA . MET A 1 302 ? -22.492 -10.691 -10.014 1.00 82.88 302 MET A CA 1
ATOM 2303 C C . MET A 1 302 ? -22.518 -11.712 -11.151 1.00 82.88 302 MET A C 1
ATOM 2305 O O . MET A 1 302 ? -21.456 -12.225 -11.494 1.00 82.88 302 MET A O 1
ATOM 2309 N N . GLN A 1 303 ? -23.671 -11.954 -11.784 1.00 85.31 303 GLN A N 1
ATOM 2310 C CA . GLN A 1 303 ? -23.777 -12.804 -12.979 1.00 85.31 303 GLN A CA 1
ATOM 2311 C C . GLN A 1 303 ? -22.902 -12.276 -14.121 1.00 85.31 303 GLN A C 1
ATOM 2313 O O . GLN A 1 303 ? -22.059 -13.011 -14.633 1.00 85.31 303 GLN A O 1
ATOM 2318 N N . ASN A 1 304 ? -23.000 -10.979 -14.428 1.00 86.19 304 ASN A N 1
ATOM 2319 C CA . ASN A 1 304 ? -22.166 -10.333 -15.446 1.00 86.19 304 ASN A CA 1
ATOM 2320 C C . ASN A 1 304 ? -20.667 -10.451 -15.122 1.00 86.19 304 ASN A C 1
ATOM 232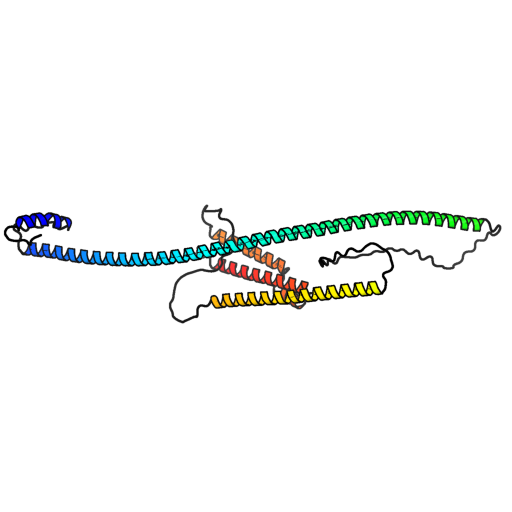2 O O . ASN A 1 304 ? -19.834 -10.671 -16.003 1.00 86.19 304 ASN A O 1
ATOM 2326 N N . LYS A 1 305 ? -20.299 -10.317 -13.840 1.00 86.56 305 LYS A N 1
ATOM 2327 C CA . LYS A 1 305 ? -18.905 -10.436 -13.388 1.00 86.56 305 LYS A CA 1
ATOM 2328 C C . LYS A 1 305 ? -18.379 -11.868 -13.511 1.00 86.56 305 LYS A C 1
ATOM 2330 O O . LYS A 1 305 ? -17.214 -12.063 -13.849 1.00 86.56 305 LYS A O 1
ATOM 2335 N N . LEU A 1 306 ? -19.236 -12.854 -13.274 1.00 86.75 306 LEU A N 1
ATOM 2336 C CA . LEU A 1 306 ? -18.921 -14.270 -13.397 1.00 86.75 306 LEU A CA 1
ATOM 2337 C C . LEU A 1 306 ? -18.725 -14.659 -14.876 1.00 86.75 306 LEU A C 1
ATOM 2339 O O . LEU A 1 306 ? -17.724 -15.285 -15.224 1.00 86.75 306 LEU A O 1
ATOM 2343 N N . GLU A 1 307 ? -19.599 -14.201 -15.773 1.00 86.31 307 GLU A N 1
ATOM 2344 C CA . GLU A 1 307 ? -19.422 -14.376 -17.223 1.00 86.31 307 GLU A CA 1
ATOM 2345 C C . GLU A 1 307 ? -18.131 -13.725 -17.733 1.00 86.31 307 GLU A C 1
ATOM 2347 O O . GLU A 1 307 ? -17.373 -14.343 -18.485 1.00 86.31 307 GLU A O 1
ATOM 2352 N N . ALA A 1 308 ? -17.815 -12.514 -17.265 1.00 85.94 308 ALA A N 1
ATOM 2353 C CA . ALA A 1 308 ? -16.568 -11.840 -17.612 1.00 85.94 308 ALA A CA 1
ATOM 2354 C C . ALA A 1 308 ? -15.325 -12.624 -17.149 1.00 85.94 308 ALA A C 1
ATOM 2356 O O . ALA A 1 308 ? -14.340 -12.705 -17.891 1.00 85.94 308 ALA A O 1
ATOM 2357 N N . LEU A 1 309 ? -15.364 -13.231 -15.955 1.00 85.06 309 LEU A N 1
ATOM 2358 C CA . LEU A 1 309 ? -14.291 -14.104 -15.467 1.00 85.06 309 LEU A CA 1
ATOM 2359 C C . LEU A 1 309 ? -14.145 -15.363 -16.325 1.00 85.06 309 LEU A C 1
ATOM 2361 O O . LEU A 1 309 ? -13.023 -15.704 -16.694 1.00 85.06 309 LEU A O 1
ATOM 2365 N N . ARG A 1 310 ? -15.251 -15.999 -16.728 1.00 85.62 310 ARG A N 1
ATOM 2366 C CA . ARG A 1 310 ? -15.224 -17.174 -17.618 1.00 85.62 310 ARG A CA 1
ATOM 2367 C C . ARG A 1 310 ? -14.619 -16.858 -18.982 1.00 85.62 310 ARG A C 1
ATOM 2369 O O . ARG A 1 310 ? -13.744 -17.585 -19.443 1.00 85.62 310 ARG A O 1
ATOM 2376 N N . VAL A 1 311 ? -15.008 -15.740 -19.596 1.00 86.19 311 VAL A N 1
ATOM 2377 C CA . VAL A 1 311 ? -14.438 -15.288 -20.879 1.00 86.19 311 VAL A CA 1
ATOM 2378 C C . VAL A 1 311 ? -12.948 -14.967 -20.737 1.00 86.19 311 VAL A C 1
ATOM 2380 O O . VAL A 1 311 ? -12.149 -15.289 -21.617 1.00 86.19 311 VAL A O 1
ATOM 2383 N N . ARG A 1 312 ? -12.543 -14.340 -19.626 1.00 85.12 312 ARG A N 1
ATOM 2384 C CA . ARG A 1 312 ? -11.132 -14.030 -19.359 1.00 85.12 312 ARG A CA 1
ATOM 2385 C C . ARG A 1 312 ? -10.303 -15.296 -19.141 1.00 85.12 312 ARG A C 1
ATOM 2387 O O . ARG A 1 312 ? -9.214 -15.394 -19.705 1.00 85.12 312 ARG A O 1
ATOM 2394 N N . LYS A 1 313 ? -10.838 -16.268 -18.400 1.00 83.19 313 LYS A N 1
ATOM 2395 C CA . LYS A 1 313 ? -10.243 -17.595 -18.214 1.00 83.19 313 LYS A CA 1
ATOM 2396 C C . LYS A 1 313 ? -10.050 -18.295 -19.555 1.00 83.19 313 LYS A C 1
ATOM 2398 O O . LYS A 1 313 ? -8.941 -18.716 -19.855 1.00 83.19 313 LYS A O 1
ATOM 2403 N N . GLN A 1 314 ? -11.073 -18.290 -20.407 1.00 84.25 314 GLN A N 1
ATOM 2404 C CA . GLN A 1 314 ? -11.010 -18.885 -21.741 1.00 84.25 314 GLN A CA 1
ATOM 2405 C C . GLN A 1 314 ? -9.942 -18.238 -22.639 1.00 84.25 314 GLN A C 1
ATOM 2407 O O . GLN A 1 314 ? -9.292 -18.933 -23.413 1.00 84.25 314 GLN A O 1
ATOM 2412 N N . ARG A 1 315 ? -9.696 -16.924 -22.523 1.00 83.00 315 ARG A N 1
ATOM 2413 C CA . ARG A 1 315 ? -8.593 -16.267 -23.255 1.00 83.00 315 ARG A CA 1
ATOM 2414 C C . ARG A 1 315 ? -7.213 -16.668 -22.741 1.00 83.00 315 ARG A C 1
ATOM 2416 O O . ARG A 1 315 ? -6.292 -16.778 -23.539 1.00 83.00 315 ARG A O 1
ATOM 2423 N N . ILE A 1 316 ? -7.069 -16.864 -21.431 1.00 79.06 316 ILE A N 1
ATOM 2424 C CA . ILE A 1 316 ? -5.797 -17.239 -20.796 1.00 79.06 316 ILE A CA 1
ATOM 2425 C C . ILE A 1 316 ? -5.436 -18.692 -21.107 1.00 79.06 316 ILE A C 1
ATOM 2427 O O . ILE A 1 316 ? -4.274 -18.988 -21.369 1.00 79.06 316 ILE A O 1
ATOM 2431 N N . THR A 1 317 ? -6.427 -19.580 -21.144 1.00 77.69 317 THR A N 1
ATOM 2432 C CA . THR A 1 317 ? -6.230 -20.990 -21.499 1.00 77.69 317 THR A CA 1
ATOM 2433 C C . THR A 1 317 ? -6.281 -21.254 -23.007 1.00 77.69 317 THR A C 1
ATOM 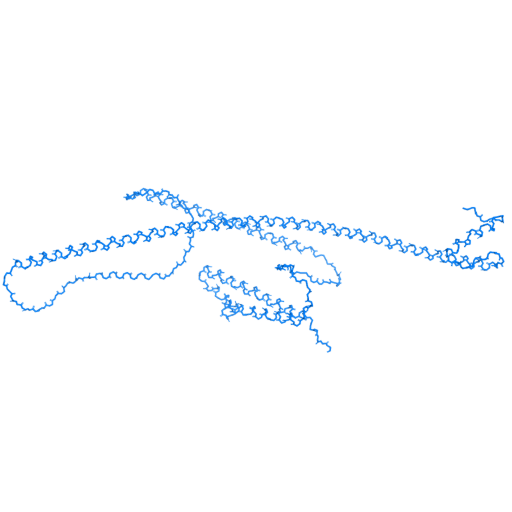2435 O O . THR A 1 317 ? -6.146 -22.398 -23.431 1.00 77.69 317 THR A O 1
ATOM 2438 N N . GLY A 1 318 ? -6.500 -20.225 -23.838 1.00 75.81 318 GLY A N 1
ATOM 2439 C CA . GLY A 1 318 ? -6.649 -20.380 -25.290 1.00 75.81 318 GLY A CA 1
ATOM 2440 C C . GLY A 1 318 ? -7.858 -21.231 -25.703 1.00 75.81 318 GLY A C 1
ATOM 2441 O O . GLY A 1 318 ? -7.859 -21.807 -26.786 1.00 75.81 318 GLY A O 1
ATOM 2442 N N . GLY A 1 319 ? -8.873 -21.338 -24.841 1.00 68.75 319 GLY A N 1
ATOM 2443 C CA . GLY A 1 319 ? -10.038 -22.205 -25.026 1.00 68.75 319 GLY A CA 1
ATOM 2444 C C . GLY A 1 319 ? -9.900 -23.612 -24.436 1.00 68.75 319 GLY A C 1
ATOM 2445 O O . GLY A 1 319 ? -10.895 -24.330 -24.419 1.00 68.75 319 GLY A O 1
ATOM 2446 N N . GLY A 1 320 ? -8.716 -23.989 -23.937 1.00 69.00 320 GLY A N 1
ATOM 2447 C CA . GLY A 1 320 ? -8.455 -25.280 -23.291 1.00 69.00 320 GLY A CA 1
ATOM 2448 C C . GLY A 1 320 ? -8.768 -25.305 -21.793 1.00 69.00 320 GLY A C 1
ATOM 2449 O O . GLY A 1 320 ? -9.178 -24.302 -21.193 1.00 69.00 320 GLY A O 1
ATOM 2450 N N . CYS A 1 321 ? -8.549 -26.459 -21.169 1.00 73.25 321 CYS A N 1
ATOM 2451 C CA . CYS A 1 321 ? -8.661 -26.636 -19.723 1.00 73.25 321 CYS A CA 1
ATOM 2452 C C . CYS A 1 321 ? -7.338 -26.288 -19.020 1.00 73.25 321 CYS A C 1
ATOM 2454 O O . CYS A 1 321 ? -6.260 -26.320 -19.607 1.00 73.25 321 CYS A O 1
ATOM 2456 N N . THR A 1 322 ? -7.391 -25.998 -17.718 1.00 75.38 322 THR A N 1
ATOM 2457 C CA . THR A 1 322 ? -6.194 -25.772 -16.881 1.00 75.38 322 THR A CA 1
ATOM 2458 C C . THR A 1 322 ? -5.249 -26.984 -16.838 1.00 75.38 322 THR A C 1
ATOM 2460 O O . THR A 1 322 ? -4.053 -26.831 -16.581 1.00 75.38 322 THR A O 1
ATOM 2463 N N . ALA A 1 323 ? -5.762 -28.176 -17.158 1.00 75.69 323 ALA A N 1
ATOM 2464 C CA . ALA A 1 323 ? -4.985 -29.393 -17.373 1.00 75.69 323 ALA A CA 1
ATOM 2465 C C . ALA A 1 323 ? -4.038 -29.298 -18.589 1.00 75.69 323 ALA A C 1
ATOM 2467 O O . ALA A 1 323 ? -2.904 -29.769 -18.513 1.00 75.69 323 ALA A O 1
ATOM 2468 N N . ASP A 1 324 ? -4.448 -28.620 -19.664 1.00 81.19 324 ASP A N 1
ATOM 2469 C CA . ASP A 1 324 ? -3.644 -28.481 -20.887 1.00 81.19 324 ASP A CA 1
ATOM 2470 C C . ASP A 1 324 ? -2.424 -27.581 -20.637 1.00 81.19 324 ASP A C 1
ATOM 2472 O O . ASP A 1 324 ? -1.317 -27.855 -21.099 1.00 81.19 324 ASP A O 1
ATOM 2476 N N . LEU A 1 325 ? -2.598 -26.539 -19.817 1.00 80.75 325 LEU A N 1
ATOM 2477 C CA . LEU A 1 325 ? -1.512 -25.673 -19.347 1.00 80.75 325 LEU A CA 1
ATOM 2478 C C . LEU A 1 325 ? -0.497 -26.429 -18.474 1.00 80.75 325 LEU A C 1
ATOM 2480 O O . LEU A 1 325 ? 0.706 -26.218 -18.631 1.00 80.75 325 LEU A O 1
ATOM 2484 N N . HIS A 1 326 ? -0.953 -27.337 -17.603 1.00 83.06 326 HIS A N 1
ATOM 2485 C CA . HIS A 1 326 ? -0.063 -28.209 -16.822 1.00 83.06 326 HIS A CA 1
ATOM 2486 C C . HIS A 1 326 ? 0.727 -29.164 -17.722 1.00 83.06 326 HIS A C 1
ATOM 2488 O O . HIS A 1 326 ? 1.925 -29.368 -17.515 1.00 83.06 326 HIS A O 1
ATOM 2494 N N . GLN A 1 327 ? 0.087 -29.722 -18.752 1.00 84.00 327 GLN A N 1
ATOM 2495 C CA . GLN A 1 327 ? 0.760 -30.597 -19.707 1.00 84.00 327 GLN A CA 1
ATOM 2496 C C . GLN A 1 327 ? 1.803 -29.825 -20.528 1.00 84.00 327 GLN A C 1
ATOM 2498 O O . GLN A 1 327 ? 2.930 -30.294 -20.689 1.00 84.00 327 GLN A O 1
ATOM 2503 N N . LEU A 1 328 ? 1.486 -28.604 -20.970 1.00 82.38 328 LEU A N 1
ATOM 2504 C CA . LEU A 1 328 ? 2.435 -27.717 -21.648 1.00 82.38 328 LEU A CA 1
ATOM 2505 C C . LEU A 1 328 ? 3.615 -27.331 -20.746 1.00 82.38 328 LEU A C 1
ATOM 2507 O O . LEU A 1 328 ? 4.747 -27.269 -21.222 1.00 82.38 328 LEU A O 1
ATOM 2511 N N . GLN A 1 329 ? 3.387 -27.128 -19.444 1.00 84.56 329 GLN A N 1
ATOM 2512 C CA . GLN A 1 329 ? 4.455 -26.830 -18.483 1.00 84.56 329 GLN A CA 1
ATOM 2513 C C . GLN A 1 329 ? 5.460 -27.982 -18.367 1.00 84.56 329 GLN A C 1
ATOM 2515 O O . GLN A 1 329 ? 6.664 -27.734 -18.297 1.00 84.56 329 GLN A O 1
ATOM 2520 N N . GLN A 1 330 ? 4.986 -29.231 -18.390 1.00 82.44 330 GLN A N 1
ATOM 2521 C CA . GLN A 1 330 ? 5.847 -30.418 -18.344 1.00 82.44 330 GLN A CA 1
ATOM 2522 C C . GLN A 1 330 ? 6.703 -30.583 -19.609 1.00 82.44 330 GLN A C 1
ATOM 2524 O O . GLN A 1 330 ? 7.809 -31.112 -19.533 1.00 82.44 330 GLN A O 1
ATOM 2529 N N . HIS A 1 331 ? 6.221 -30.099 -20.757 1.00 83.25 331 HIS A N 1
ATOM 2530 C CA . HIS A 1 331 ? 6.908 -30.208 -22.050 1.00 83.25 331 HIS A CA 1
ATOM 2531 C C . HIS A 1 331 ? 7.708 -28.947 -22.431 1.00 83.25 331 HIS A C 1
ATOM 2533 O O . HIS A 1 331 ? 8.327 -28.907 -23.495 1.00 83.25 331 HIS A O 1
ATOM 2539 N N . ALA A 1 332 ? 7.721 -27.918 -21.578 1.00 84.50 332 ALA A N 1
ATOM 2540 C CA . ALA A 1 332 ? 8.386 -26.650 -21.853 1.00 84.50 332 ALA A CA 1
ATOM 2541 C C . ALA A 1 332 ? 9.917 -26.782 -21.825 1.00 84.50 332 ALA A C 1
ATOM 2543 O O . ALA A 1 332 ? 10.524 -27.173 -20.818 1.00 84.50 332 ALA A O 1
ATOM 2544 N N . GLN A 1 333 ? 10.558 -26.401 -22.931 1.00 82.94 333 GLN A N 1
ATOM 2545 C CA . GLN A 1 333 ? 11.988 -26.623 -23.148 1.00 82.94 333 GLN A CA 1
ATOM 2546 C C . GLN A 1 333 ? 12.826 -25.473 -22.579 1.00 82.94 333 GLN A C 1
ATOM 2548 O O . GLN A 1 333 ? 13.886 -25.714 -21.991 1.00 82.94 333 GLN A O 1
ATOM 2553 N N . SER A 1 334 ? 12.333 -24.230 -22.657 1.00 87.19 334 SER A N 1
ATOM 2554 C CA . SER A 1 334 ? 13.047 -23.053 -22.149 1.00 87.19 334 SER A CA 1
ATOM 2555 C C . SER A 1 334 ? 12.613 -22.634 -20.737 1.00 87.19 334 SER A C 1
ATOM 2557 O O . SER A 1 334 ? 11.469 -22.813 -20.317 1.00 87.19 334 SER A O 1
ATOM 2559 N N . ALA A 1 335 ? 13.538 -22.038 -19.975 1.00 80.81 335 ALA A N 1
ATOM 2560 C CA . ALA A 1 335 ? 13.242 -21.511 -18.638 1.00 80.81 335 ALA A CA 1
ATOM 2561 C C . ALA A 1 335 ? 12.208 -20.367 -18.675 1.00 80.81 335 ALA A C 1
ATOM 2563 O O . ALA A 1 335 ? 11.385 -20.249 -17.769 1.00 80.81 335 ALA A O 1
ATOM 2564 N N . SER A 1 336 ? 12.211 -19.567 -19.745 1.00 81.75 336 SER A N 1
ATOM 2565 C CA . SER A 1 336 ? 11.229 -18.507 -19.988 1.00 81.75 336 SER A CA 1
ATOM 2566 C C . SER A 1 336 ? 9.824 -19.049 -20.262 1.00 81.75 336 SER A C 1
ATOM 2568 O O . SER A 1 336 ? 8.859 -18.499 -19.738 1.00 81.75 336 SER A O 1
ATOM 2570 N N . GLU A 1 337 ? 9.693 -20.140 -21.025 1.00 82.81 337 GLU A N 1
ATOM 2571 C CA . GLU A 1 337 ? 8.401 -20.810 -21.249 1.00 82.81 337 GLU A CA 1
ATOM 2572 C C . GLU A 1 337 ? 7.855 -21.405 -19.954 1.00 82.81 337 GLU A C 1
ATOM 2574 O O . GLU A 1 337 ? 6.685 -21.204 -19.637 1.00 82.81 337 GLU A O 1
ATOM 2579 N N . ARG A 1 338 ? 8.709 -22.069 -19.161 1.00 85.06 338 ARG A N 1
ATOM 2580 C CA . ARG A 1 338 ? 8.310 -22.615 -17.856 1.00 85.06 338 ARG A CA 1
ATOM 2581 C C . ARG A 1 338 ? 7.781 -21.525 -16.928 1.00 85.06 338 ARG A C 1
ATOM 2583 O O . ARG A 1 338 ? 6.725 -21.703 -16.333 1.00 85.06 338 ARG A O 1
ATOM 2590 N N . LEU A 1 339 ? 8.469 -20.385 -16.842 1.00 87.12 339 LEU A N 1
ATOM 2591 C CA . LEU A 1 339 ? 8.028 -19.261 -16.014 1.00 87.12 339 LEU A CA 1
ATOM 2592 C C . LEU A 1 339 ? 6.705 -18.658 -16.506 1.00 87.12 339 LEU A C 1
ATOM 2594 O O . LEU A 1 339 ? 5.840 -18.334 -15.695 1.00 87.12 339 LEU A O 1
ATOM 2598 N N . LEU A 1 340 ? 6.537 -18.507 -17.822 1.00 88.75 340 LEU A N 1
ATOM 2599 C CA . LEU A 1 340 ? 5.290 -18.006 -18.398 1.00 88.75 340 LEU A CA 1
ATOM 2600 C C . LEU A 1 340 ? 4.117 -18.943 -18.081 1.00 88.75 340 LEU A C 1
ATOM 2602 O O . LEU A 1 340 ? 3.062 -18.474 -17.667 1.00 88.75 340 LEU A O 1
ATOM 2606 N N . LEU A 1 341 ? 4.314 -20.256 -18.217 1.00 88.19 341 LEU A N 1
ATOM 2607 C CA . LEU A 1 341 ? 3.286 -21.260 -17.940 1.00 88.19 341 LEU A CA 1
ATOM 2608 C C . LEU A 1 341 ? 2.930 -21.325 -16.452 1.00 88.19 341 LEU A C 1
ATOM 2610 O O . LEU A 1 341 ? 1.748 -21.379 -16.130 1.00 88.19 341 LEU A O 1
ATOM 2614 N N . VAL A 1 342 ? 3.913 -21.205 -15.551 1.00 88.81 342 VAL A N 1
ATOM 2615 C CA . VAL A 1 342 ? 3.665 -21.065 -14.103 1.00 88.81 342 VAL A CA 1
ATOM 2616 C C . VAL A 1 342 ? 2.777 -19.852 -13.822 1.00 88.81 342 VAL A C 1
ATOM 2618 O O . VAL A 1 342 ? 1.761 -19.982 -13.149 1.00 88.81 342 VAL A O 1
ATOM 2621 N N . LYS A 1 343 ? 3.086 -18.689 -14.407 1.00 88.38 343 LYS A N 1
ATOM 2622 C CA . LYS A 1 343 ? 2.276 -17.475 -14.215 1.00 88.38 343 LYS A CA 1
ATOM 2623 C C . LYS A 1 343 ? 0.865 -17.594 -14.794 1.00 88.38 343 LYS A C 1
ATOM 2625 O O . LYS A 1 343 ? -0.080 -17.059 -14.220 1.00 88.38 343 LYS A O 1
ATOM 2630 N N . LEU A 1 344 ? 0.701 -18.274 -15.929 1.00 86.88 344 LEU A N 1
ATOM 2631 C CA . LEU A 1 344 ? -0.617 -18.521 -16.528 1.00 86.88 344 LEU A CA 1
ATOM 2632 C C . LEU A 1 344 ? -1.448 -19.514 -15.699 1.00 86.88 344 LEU A C 1
ATOM 2634 O O . LEU A 1 344 ? -2.669 -19.362 -15.606 1.00 86.88 344 LEU A O 1
ATOM 2638 N N . LEU A 1 345 ? -0.796 -20.493 -15.068 1.00 86.81 345 LEU A N 1
ATOM 2639 C CA . LEU A 1 345 ? -1.423 -21.422 -14.130 1.00 86.81 345 LEU A CA 1
ATOM 2640 C C . LEU A 1 345 ? -1.844 -20.729 -12.837 1.00 86.81 345 LEU A C 1
ATOM 2642 O O . LEU A 1 345 ? -2.995 -20.868 -12.437 1.00 86.81 345 LEU A O 1
ATOM 2646 N N . GLU A 1 346 ? -0.972 -19.917 -12.240 1.00 87.94 346 GLU A N 1
ATOM 2647 C CA . GLU A 1 346 ? -1.305 -19.090 -11.074 1.00 87.94 346 GLU A CA 1
ATOM 2648 C C . GLU A 1 346 ? -2.488 -18.162 -11.374 1.00 87.94 346 GLU A C 1
ATOM 2650 O O . GLU A 1 346 ? -3.458 -18.120 -10.619 1.00 87.94 346 GLU A O 1
ATOM 2655 N N . ALA A 1 347 ? -2.463 -17.471 -12.519 1.00 85.56 347 ALA A N 1
ATOM 2656 C CA . ALA A 1 347 ? -3.571 -16.621 -12.945 1.00 85.56 347 ALA A CA 1
ATOM 2657 C C . ALA A 1 347 ? -4.874 -17.416 -13.133 1.00 85.56 347 ALA A C 1
ATOM 2659 O O . ALA A 1 347 ? -5.945 -16.928 -12.772 1.00 85.56 347 ALA A O 1
ATOM 2660 N N . SER A 1 348 ? -4.795 -18.635 -13.676 1.00 85.31 348 SER A N 1
ATOM 2661 C CA . SER A 1 348 ? -5.960 -19.512 -13.833 1.00 85.31 348 SER A CA 1
ATOM 2662 C C . SER A 1 348 ? -6.526 -19.971 -12.493 1.00 85.31 348 SER A C 1
ATOM 2664 O O . SER A 1 348 ? -7.742 -19.937 -12.320 1.00 85.31 348 SER A O 1
ATOM 2666 N N . ASN A 1 349 ? -5.663 -20.319 -11.540 1.00 86.62 349 ASN A N 1
ATOM 2667 C CA . ASN A 1 349 ? -6.064 -20.759 -10.208 1.00 86.62 349 ASN A CA 1
ATOM 2668 C C . ASN A 1 349 ? -6.749 -19.622 -9.426 1.00 86.62 349 ASN A C 1
ATOM 2670 O O . ASN A 1 349 ? -7.832 -19.800 -8.878 1.00 86.62 349 ASN A O 1
ATOM 2674 N N . ILE A 1 350 ? -6.198 -18.404 -9.492 1.00 86.75 350 ILE A N 1
ATOM 2675 C CA . ILE A 1 350 ? -6.812 -17.207 -8.891 1.00 86.75 350 ILE A CA 1
ATOM 2676 C C . ILE A 1 350 ? -8.199 -16.930 -9.493 1.00 86.75 350 ILE A C 1
ATOM 2678 O O . ILE A 1 350 ? -9.127 -16.550 -8.779 1.00 86.75 350 ILE A O 1
ATOM 2682 N N . MET A 1 351 ? -8.372 -17.103 -10.807 1.00 84.06 351 MET A N 1
ATOM 2683 C CA . MET A 1 351 ? -9.684 -16.926 -11.441 1.00 84.06 351 MET A CA 1
ATOM 2684 C C . MET A 1 351 ? -10.692 -18.000 -11.010 1.00 84.06 351 MET A C 1
ATOM 2686 O O . MET A 1 351 ? -11.867 -17.676 -10.845 1.00 84.06 351 MET A O 1
ATOM 2690 N N . GLU A 1 352 ? -10.256 -19.246 -10.805 1.00 85.81 352 GLU A N 1
ATOM 2691 C CA . GLU A 1 352 ? -11.101 -20.330 -10.283 1.00 85.81 352 GLU A CA 1
ATOM 2692 C C . GLU A 1 352 ? -11.564 -20.053 -8.850 1.00 85.81 352 GLU A C 1
ATOM 2694 O O . GLU A 1 352 ? -12.749 -20.197 -8.547 1.00 85.81 352 GLU A O 1
ATOM 2699 N N . GLU A 1 353 ? -10.670 -19.559 -7.994 1.00 88.25 353 GLU A N 1
ATOM 2700 C CA . GLU A 1 353 ? -11.010 -19.136 -6.633 1.00 88.25 353 GLU A CA 1
ATOM 2701 C C . GLU A 1 353 ? -11.998 -17.959 -6.628 1.00 88.25 353 GLU A C 1
ATOM 2703 O O . GLU A 1 353 ? -12.970 -17.957 -5.868 1.00 88.25 353 GLU A O 1
ATOM 2708 N N . GLN A 1 354 ? -11.806 -16.972 -7.512 1.00 84.94 354 GLN A N 1
ATOM 2709 C CA . GLN A 1 354 ? -12.729 -15.840 -7.660 1.00 84.94 354 GLN A CA 1
ATOM 2710 C C . GLN A 1 354 ? -14.108 -16.269 -8.178 1.00 84.94 354 GLN A C 1
ATOM 2712 O O . GLN A 1 354 ? -15.123 -15.746 -7.712 1.00 84.94 354 GLN A O 1
ATOM 2717 N N . GLU A 1 355 ? -14.165 -17.220 -9.115 1.00 84.56 355 GLU A N 1
ATOM 2718 C CA . GLU A 1 355 ? -15.423 -17.804 -9.588 1.00 84.56 355 GLU A CA 1
ATOM 2719 C C . GLU A 1 355 ? -16.130 -18.557 -8.451 1.00 84.56 355 GLU A C 1
ATOM 2721 O O . GLU A 1 355 ? -17.314 -18.322 -8.210 1.00 84.56 355 GLU A O 1
ATOM 2726 N N . ALA A 1 356 ? -15.407 -19.385 -7.691 1.00 86.25 356 ALA A N 1
ATOM 2727 C CA . ALA A 1 356 ? -15.954 -20.113 -6.547 1.00 86.25 356 ALA A CA 1
ATOM 2728 C C . ALA A 1 356 ? -16.496 -19.170 -5.459 1.00 86.25 356 ALA A C 1
ATOM 2730 O O . ALA A 1 356 ? -17.601 -19.380 -4.950 1.00 86.25 356 ALA A O 1
ATOM 2731 N N . ALA A 1 357 ? -15.768 -18.095 -5.145 1.00 83.38 357 ALA A N 1
ATOM 2732 C CA . ALA A 1 357 ? -16.191 -17.086 -4.177 1.00 83.38 357 ALA A CA 1
ATOM 2733 C C . ALA A 1 357 ? -17.452 -16.331 -4.632 1.00 83.38 357 ALA A C 1
ATOM 2735 O O . ALA A 1 357 ? -18.362 -16.113 -3.831 1.00 83.38 357 ALA A O 1
ATOM 2736 N N . LEU A 1 358 ? -17.549 -15.972 -5.918 1.00 83.12 358 LEU A N 1
ATOM 2737 C CA . LEU A 1 358 ? -18.743 -15.328 -6.477 1.00 83.12 358 LEU A CA 1
ATOM 2738 C C . LEU A 1 358 ? -19.948 -16.275 -6.510 1.00 83.12 358 LEU A C 1
ATOM 2740 O O . LEU A 1 358 ? -21.049 -15.860 -6.158 1.00 83.12 358 LEU A O 1
ATOM 2744 N N . VAL A 1 359 ? -19.754 -17.553 -6.854 1.00 86.94 359 VAL A N 1
ATOM 2745 C CA . VAL A 1 359 ? -20.817 -18.572 -6.792 1.00 86.94 359 VAL A CA 1
ATOM 2746 C C . VAL A 1 359 ? -21.312 -18.760 -5.357 1.00 86.94 359 VAL A C 1
ATOM 2748 O O . VAL A 1 359 ? -22.518 -18.846 -5.127 1.00 86.94 359 VAL A O 1
ATOM 2751 N N . MET A 1 360 ? -20.403 -18.798 -4.381 1.00 84.75 360 MET A N 1
ATOM 2752 C CA . MET A 1 360 ? -20.749 -18.874 -2.958 1.00 84.75 360 MET A CA 1
ATOM 2753 C C . MET A 1 360 ? -21.522 -17.633 -2.495 1.00 84.75 360 MET A C 1
ATOM 2755 O O . MET A 1 360 ? -22.555 -17.773 -1.844 1.00 84.75 360 MET A O 1
ATOM 2759 N N . ALA A 1 361 ? -21.086 -16.431 -2.884 1.00 79.31 361 ALA A N 1
ATOM 2760 C CA . ALA A 1 361 ? -21.775 -15.181 -2.565 1.00 79.31 361 ALA A CA 1
ATOM 2761 C C . ALA A 1 361 ? -23.182 -15.116 -3.181 1.00 79.31 361 ALA A C 1
ATOM 2763 O O . ALA A 1 361 ? -24.124 -14.693 -2.516 1.00 79.31 361 ALA A O 1
ATOM 2764 N N . MET A 1 362 ? -23.351 -15.599 -4.416 1.00 79.44 362 MET A N 1
ATOM 2765 C CA . MET A 1 362 ? -24.661 -15.709 -5.063 1.00 79.44 362 MET A CA 1
ATOM 2766 C C . MET A 1 362 ? -25.590 -16.704 -4.353 1.00 79.44 362 MET A C 1
ATOM 2768 O O . MET A 1 362 ? -26.780 -16.429 -4.238 1.00 79.44 362 MET A O 1
ATOM 2772 N N . LYS A 1 363 ? -25.068 -17.833 -3.853 1.00 80.75 363 LYS A N 1
ATOM 2773 C CA . LYS A 1 363 ? -25.845 -18.817 -3.074 1.00 80.75 363 LYS A CA 1
ATOM 2774 C C . LYS A 1 363 ? -26.209 -18.323 -1.670 1.00 80.75 363 LYS A C 1
ATOM 2776 O O . LYS A 1 363 ? -27.208 -18.769 -1.118 1.00 80.75 363 LYS A O 1
ATOM 2781 N N . ALA A 1 364 ? -25.397 -17.439 -1.092 1.00 74.88 364 ALA A N 1
ATOM 2782 C CA . ALA A 1 364 ? -25.612 -16.872 0.238 1.00 74.88 364 ALA A CA 1
ATOM 2783 C C . ALA A 1 364 ? -26.617 -15.706 0.252 1.00 74.88 364 ALA A C 1
ATOM 2785 O O . ALA A 1 364 ? -27.051 -15.294 1.328 1.00 74.88 364 ALA A O 1
ATOM 2786 N N . LEU A 1 365 ? -26.998 -15.169 -0.914 1.00 71.31 365 LEU A N 1
ATOM 2787 C CA . LEU A 1 365 ? -28.072 -14.186 -0.997 1.00 71.31 365 LEU A CA 1
ATOM 2788 C C . LEU A 1 365 ? -29.418 -14.870 -0.735 1.00 71.31 365 LEU A C 1
ATOM 2790 O O . LEU A 1 365 ? -29.767 -15.813 -1.449 1.00 71.31 365 LEU A O 1
ATOM 2794 N N . PRO A 1 366 ? -30.190 -14.410 0.265 1.00 60.00 366 PRO A N 1
ATOM 2795 C CA . PRO A 1 366 ? -31.511 -14.952 0.515 1.00 60.00 366 PRO A CA 1
ATOM 2796 C C . PRO A 1 366 ? -32.371 -14.717 -0.726 1.00 60.00 366 PRO A C 1
ATOM 2798 O O . PRO A 1 366 ? -32.581 -13.578 -1.149 1.00 60.00 366 PRO A O 1
ATOM 2801 N N . ILE A 1 367 ? -32.869 -15.807 -1.310 1.00 55.50 367 ILE A N 1
ATOM 2802 C CA . ILE A 1 367 ? -33.960 -15.770 -2.280 1.00 55.50 367 ILE A CA 1
ATOM 2803 C C . ILE A 1 367 ? -35.167 -15.238 -1.505 1.00 55.50 367 ILE A C 1
ATOM 2805 O O . ILE A 1 367 ? -35.879 -15.984 -0.838 1.00 55.50 367 ILE A O 1
ATOM 2809 N N . ALA A 1 368 ? -35.356 -13.920 -1.515 1.00 50.12 368 ALA A N 1
ATOM 2810 C CA . ALA A 1 368 ? -36.583 -13.298 -1.048 1.00 50.12 368 ALA A CA 1
ATOM 2811 C C . ALA A 1 368 ? -37.691 -13.701 -2.032 1.00 50.12 368 ALA A C 1
ATOM 2813 O O . ALA A 1 368 ? -37.904 -13.037 -3.043 1.00 50.12 368 ALA A O 1
ATOM 2814 N N . GLY A 1 369 ? -38.314 -14.854 -1.781 1.00 45.38 369 GLY A N 1
ATOM 2815 C CA . GLY A 1 369 ? -39.319 -15.415 -2.678 1.00 45.38 369 GLY A CA 1
ATOM 2816 C C . GLY A 1 369 ? -39.661 -16.886 -2.446 1.00 45.38 369 GLY A C 1
ATOM 2817 O O . GLY A 1 369 ? -39.718 -17.635 -3.410 1.00 45.38 369 GLY A O 1
ATOM 2818 N N . HIS A 1 370 ? -39.912 -17.293 -1.202 1.00 34.38 370 HIS A N 1
ATOM 2819 C CA . HIS A 1 370 ? -40.891 -18.349 -0.922 1.00 34.38 370 HIS A CA 1
ATOM 2820 C C . HIS A 1 370 ? -41.827 -17.836 0.175 1.00 34.38 370 HIS A C 1
ATOM 2822 O O . HIS A 1 370 ? -41.563 -17.986 1.368 1.00 34.38 370 HIS A O 1
ATOM 2828 N N . ALA A 1 371 ? -42.858 -17.130 -0.287 1.00 34.72 371 ALA A N 1
ATOM 2829 C CA . ALA A 1 371 ? -44.176 -17.141 0.329 1.00 34.72 371 ALA A CA 1
ATOM 2830 C C . ALA A 1 371 ? -44.946 -18.349 -0.217 1.00 34.72 371 ALA A C 1
ATOM 2832 O O . ALA A 1 371 ? -44.681 -18.706 -1.394 1.00 34.72 371 ALA A O 1
#

pLDDT: mean 75.31, std 22.7, range [28.38, 98.69]

Radius of gyration: 51.38 Å; chains: 1; bounding box: 111×51×170 Å

Foldseek 3Di:
DDPDDPVCPVVVCVVVVVVVVVVVDPDDDPDPDDPVVVVVSVVVVVVSVVVVVVVVVVVVVVVVVVVVVVVVVVVVVVVVVVVVVVVVVVVVVVVVVVVVVVVVVVVVVVVVVVVVVVVVVVVVVVVVVVVVVVVVVVVVVVVVVVVVVVVVVVVVVVVVVPDDDDDDDDDDDDDDDDPPPPPPPPPDDDDDDDDDDDDDDPDDDDDDPDDQDPVNVVVVVVVVVVVVVVVVVVVVVVVVVVVVVVVVVVVVVVVVVVVVDDDDDDDDDDDDDDDDDDDDDDDDDDDPDDDDDDVVNVLVVLVVVLVVLVVVLCVLCVNDDLVVLVVQLVVDDDPVSVVSSVVSSVVNVVSVVVNVVSVVVSVPPDPPDDD

Secondary structure (DSSP, 8-state):
-PPP-TTTHHHHHHHHHHHHHHTT-S----SS--HHHHHHHHHHHHHHHHHHHHHHHHHHHHHHHHHHHHHHHHHHHHHHHHHHHHHHHHHHHHHHHHHHHHHHHHHHHHHHHHHHHHHHHHHHHHHHHHHHHHHHHHHHHHHHHHHHHHHHHHHHHHHHHS---------------------------------------------------HHHHHHHHHHHHHHHHHHHHHHHHHHHHHHHHHHHHHHHHHHHHHHT------------------------S----SS---HHHHHHHHHHHHHHHHHHHHHHTTTS-HHHHHHHHHH--SHHHHHHHHHHHHHHHHHHHHHHHHHHHHHHS------